Protein AF-A0A942H1Y1-F1 (afdb_monomer)

Nearest PDB structures (foldseek):
  8ebt-assembly1_E  TM=4.459E-01  e=3.646E-04  Homo sapiens
  8jtl-assembly1_B  TM=5.384E-01  e=5.751E-03  Arabidopsis thaliana
  8rev-assembly1_D  TM=4.878E-01  e=6.070E-03  Thermochaetoides thermophila
  6ro4-assembly1_D  TM=5.309E-01  e=9.877E-03  Homo sapiens
  3kl2-assembly1_C  TM=2.806E-01  e=1.216E+00  Streptomyces avermitilis

Secondary structure (DSSP, 8-state):
--TTPPEEEEEEE--SGGGTS--SSS-HHHHHHHHHHHHHHHHHHHHHHT-TTT---EEEEE-SS--HHHHHHHHHH-EEGGG--SHHHHHHHHHHHHHHHHHHHHHHHHHHHHHHTTS---B--HHHHHHTGGGG--TTSEEEEEEE--S---BGGGTT-EETTEES---HHHHGGG--SSHHHHHHHHHHTT-EE--TTTTSPP-TTEEEEEE----S-TTSTTHHHHHHHHHHHHHHHHT--GGGEEEE--SSHHHHHHHHHHHHHTT-

Foldseek 3Di:
DDFPFAAQEEEEEFLFCLQQDDLPLPGLLVLVLVLVLLLLVLNLVVCVVCPLLRHQHWYFYDFPPDDPQLVVLRVLLTDGSNVDNDSVVSVVSSVCNSVSSNVNSCSRSVVSNVDVVPDPRQTTQVLVCLQPCVVRDDPRHQAEYEYEDLLWNDGNVQPPVDDQQAGSGGALVVLVVLDDPDQVSSLVSCVVSVHAYDASNPPDDAPQSYAYAYPQRRHPCVVRVNSSVNSVVRVQVRNVVSHHDSVSYHYYNDSDSVVSSVVSCCNSPVSD

pLDDT: mean 88.79, std 9.8, range [47.34, 98.44]

Radius of gyration: 18.65 Å; Cα contacts (8 Å, |Δi|>4): 443; chains: 1; bounding box: 47×40×57 Å

Mean predicted aligned error: 5.12 Å

Solvent-accessible surface area (backbone atoms only — not comparable to full-atom values): 14790 Å² total; per-residue (Å²): 130,70,60,88,44,42,49,28,39,38,37,38,50,54,64,25,65,66,59,68,52,75,84,82,79,61,67,45,60,60,54,53,50,55,50,52,54,49,52,51,52,53,53,49,51,52,28,50,76,58,38,59,75,67,29,51,34,30,40,31,57,46,56,36,82,63,52,76,69,34,52,64,30,36,64,64,34,55,43,52,38,64,81,49,89,51,60,66,60,40,50,52,52,60,71,46,41,67,58,37,42,52,54,26,52,52,47,39,52,51,50,48,47,56,41,48,74,73,44,90,58,64,33,19,33,60,53,63,51,54,46,56,48,68,83,69,57,54,90,83,39,43,21,34,40,38,36,43,35,39,68,56,40,47,22,63,95,32,66,84,46,62,60,86,56,15,28,51,43,43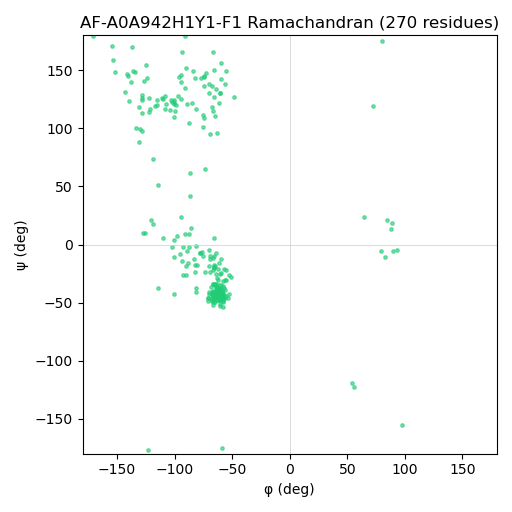,52,64,76,77,49,56,87,34,62,50,101,43,55,69,54,18,48,48,42,31,58,76,61,49,52,43,54,56,67,62,48,72,89,57,83,64,36,63,71,38,30,39,39,39,34,42,35,51,55,93,63,68,91,45,86,43,56,60,63,45,44,52,52,40,54,50,54,39,40,46,72,46,30,28,41,75,94,34,53,47,82,37,55,43,92,47,70,64,61,52,45,49,52,48,47,50,70,68,52,77,53,116

Sequence (272 aa):
MGKGKQLNITVFLDLSDRIIKDHGYGPQWQKDTALVMHLVELFKKDAESRGTFCAKGCMRLRVEPPNAVMNSCISKTETDFSKFSQPGDRRALWSHMSESWSQCLSSAYGSAIQQGSKTEWPGSDLYGFMKDVDRYITPGYRNILVILTDGELYAENRRGEKDGNRTANLTSVQLRPYVKGNEAASIQSMKNAGLGLIDPRGAKAKLSDLEVIVLGMQPTHPNNPYIYSMLEYLWTDWFNRMGVQTDHLTLEKSSNSMDAKNALDNAIEAVR

Structure (mmCIF, N/CA/C/O backbone):
data_AF-A0A942H1Y1-F1
#
_entry.id   AF-A0A942H1Y1-F1
#
loop_
_atom_site.group_PDB
_atom_site.id
_atom_site.type_symbol
_atom_site.label_atom_id
_atom_site.label_alt_id
_atom_site.label_comp_id
_atom_site.label_asym_id
_atom_site.label_entity_id
_atom_site.label_seq_id
_atom_site.pdbx_PDB_ins_code
_atom_site.Cartn_x
_atom_site.Cartn_y
_atom_site.Cartn_z
_atom_site.occupancy
_atom_site.B_iso_or_equiv
_atom_site.auth_seq_id
_atom_site.auth_comp_id
_atom_site.auth_asym_id
_atom_site.auth_atom_id
_atom_site.pdbx_PDB_model_num
ATOM 1 N N . MET A 1 1 ? -20.322 -5.336 -4.353 1.00 48.28 1 MET A N 1
ATOM 2 C CA . MET A 1 1 ? -19.364 -4.698 -3.421 1.00 48.28 1 MET A CA 1
ATOM 3 C C . MET A 1 1 ? -20.033 -4.462 -2.065 1.00 48.28 1 MET A C 1
ATOM 5 O O . MET A 1 1 ? -21.240 -4.249 -2.018 1.00 48.28 1 MET A O 1
ATOM 9 N N . GLY A 1 2 ? -19.297 -4.650 -0.965 1.00 50.53 2 GLY A N 1
ATOM 10 C CA . GLY A 1 2 ? -19.815 -5.001 0.369 1.00 50.53 2 GLY A CA 1
ATOM 11 C C . GLY A 1 2 ? -20.534 -3.913 1.176 1.00 50.53 2 GLY A C 1
ATOM 12 O O . GLY A 1 2 ? -20.077 -3.581 2.270 1.00 50.53 2 GLY A O 1
ATOM 13 N N . LYS A 1 3 ? -21.686 -3.426 0.695 1.00 53.62 3 LYS A N 1
ATOM 14 C CA . LYS A 1 3 ? -22.590 -2.559 1.471 1.00 53.62 3 LYS A CA 1
ATOM 15 C C . LYS A 1 3 ? -22.839 -3.144 2.867 1.00 53.62 3 LYS A C 1
ATOM 17 O O . LYS A 1 3 ? -23.178 -4.317 3.007 1.00 53.62 3 LYS A O 1
ATOM 22 N N . GLY A 1 4 ? -22.620 -2.335 3.902 1.00 73.62 4 GLY A N 1
ATOM 23 C CA . GLY A 1 4 ? -22.839 -2.714 5.301 1.00 73.62 4 GLY A CA 1
ATOM 24 C C . GLY A 1 4 ? -21.710 -3.501 5.984 1.00 73.62 4 GLY A C 1
ATOM 25 O O . GLY A 1 4 ? -21.726 -3.587 7.214 1.00 73.62 4 GLY A O 1
ATOM 26 N N . LYS A 1 5 ? -20.694 -4.005 5.265 1.00 89.69 5 LYS A N 1
ATOM 27 C CA . LYS A 1 5 ? -19.539 -4.677 5.896 1.00 89.69 5 LYS A CA 1
ATOM 28 C C . LYS A 1 5 ? -18.718 -3.699 6.744 1.00 89.69 5 LYS A C 1
ATOM 30 O O . LYS A 1 5 ? -18.665 -2.506 6.450 1.00 89.69 5 LYS A O 1
ATOM 35 N N . GLN A 1 6 ? -18.075 -4.211 7.792 1.00 93.12 6 GLN A N 1
ATOM 36 C CA . GLN A 1 6 ? -17.115 -3.457 8.606 1.00 93.12 6 GLN A CA 1
ATOM 37 C C . GLN A 1 6 ? -15.802 -3.298 7.832 1.00 93.12 6 GLN A C 1
ATOM 39 O O . GLN A 1 6 ? -15.398 -4.213 7.106 1.00 93.12 6 GLN A O 1
ATOM 44 N N . LEU A 1 7 ? -15.142 -2.150 7.981 1.00 94.88 7 LEU A N 1
ATOM 45 C CA . LEU A 1 7 ? -13.871 -1.881 7.309 1.00 94.88 7 LEU A CA 1
ATOM 46 C C . LEU A 1 7 ? -12.727 -2.652 7.971 1.00 94.88 7 LEU A C 1
ATOM 48 O O . LEU A 1 7 ? -12.628 -2.690 9.195 1.00 94.88 7 LEU A O 1
ATOM 52 N N . ASN A 1 8 ? -11.857 -3.251 7.165 1.00 97.25 8 ASN A N 1
ATOM 53 C CA . ASN A 1 8 ? -10.587 -3.821 7.595 1.00 97.25 8 ASN A CA 1
ATOM 54 C C . ASN A 1 8 ? -9.475 -3.253 6.706 1.00 97.25 8 ASN A C 1
ATOM 56 O O . ASN A 1 8 ? -9.274 -3.723 5.588 1.00 97.25 8 ASN A O 1
ATOM 60 N N . ILE A 1 9 ? -8.789 -2.222 7.193 1.00 97.75 9 ILE A N 1
ATOM 61 C CA . ILE A 1 9 ? -7.832 -1.431 6.420 1.00 97.75 9 ILE A CA 1
ATOM 62 C C . ILE A 1 9 ? -6.410 -1.736 6.883 1.00 97.75 9 ILE A C 1
ATOM 64 O O . ILE A 1 9 ? -6.078 -1.621 8.063 1.00 97.75 9 ILE A O 1
ATOM 68 N N . THR A 1 10 ? -5.543 -2.079 5.941 1.00 98.38 10 THR A N 1
ATOM 69 C CA . THR A 1 10 ? -4.100 -2.167 6.171 1.00 98.38 10 THR A CA 1
ATOM 70 C C . THR A 1 10 ? -3.412 -1.114 5.326 1.00 98.38 10 THR A C 1
ATOM 72 O O . THR A 1 10 ? -3.607 -1.076 4.117 1.00 98.38 10 THR A O 1
ATOM 75 N N . VAL A 1 11 ? -2.623 -0.255 5.962 1.00 98.25 11 VAL A N 1
ATOM 76 C CA . VAL A 1 11 ? -1.800 0.746 5.282 1.00 98.25 11 VAL A CA 1
ATOM 77 C C . VAL A 1 11 ? -0.375 0.219 5.222 1.00 98.25 11 VAL A C 1
ATOM 79 O O . VAL A 1 11 ? 0.215 -0.040 6.268 1.00 98.25 11 VAL A O 1
ATOM 82 N N . PHE A 1 12 ? 0.175 0.061 4.024 1.00 97.75 12 PHE A N 1
ATOM 83 C CA . PHE A 1 12 ? 1.582 -0.237 3.802 1.00 97.75 12 PHE A CA 1
ATOM 84 C C . PHE A 1 12 ? 2.317 1.044 3.401 1.00 97.75 12 PHE A C 1
ATOM 86 O O . PHE A 1 12 ? 1.946 1.683 2.413 1.00 97.75 12 PHE A O 1
ATOM 93 N N . LEU A 1 13 ? 3.353 1.416 4.158 1.00 95.31 13 LEU A N 1
ATOM 94 C CA . LEU A 1 13 ? 4.238 2.522 3.788 1.00 95.31 13 LEU A CA 1
ATOM 95 C C . LEU A 1 13 ? 5.504 1.998 3.138 1.00 95.31 13 LEU A C 1
ATOM 97 O O . LEU A 1 13 ? 6.297 1.292 3.766 1.00 95.31 13 LEU A O 1
ATOM 101 N N . ASP A 1 14 ? 5.714 2.431 1.905 1.00 92.38 14 ASP A N 1
ATOM 102 C CA . ASP A 1 14 ? 6.995 2.325 1.242 1.00 92.38 14 ASP A CA 1
ATOM 103 C C . ASP A 1 14 ? 7.948 3.382 1.808 1.00 92.38 14 ASP A C 1
ATOM 105 O O . ASP A 1 14 ? 7.866 4.574 1.495 1.00 92.38 14 ASP A O 1
ATOM 109 N N . LEU A 1 15 ? 8.832 2.921 2.691 1.00 91.12 15 LEU A N 1
ATOM 110 C CA . LEU A 1 15 ? 9.883 3.725 3.304 1.00 91.12 15 LEU A CA 1
ATOM 111 C C . LEU A 1 15 ? 11.211 3.615 2.546 1.00 91.12 15 LEU A C 1
ATOM 113 O O . LEU A 1 15 ? 12.256 3.816 3.152 1.00 91.12 15 LEU A O 1
ATOM 117 N N . SER A 1 16 ? 11.202 3.264 1.256 1.00 86.88 16 SER A N 1
ATOM 118 C CA . SER A 1 16 ? 12.395 3.270 0.399 1.00 86.88 16 SER A CA 1
ATOM 119 C C . SER A 1 16 ? 13.051 4.656 0.298 1.00 86.88 16 SER A C 1
ATOM 121 O O . SER A 1 16 ? 12.664 5.626 0.954 1.00 86.88 16 SER A O 1
ATOM 123 N N . ASP A 1 17 ? 14.076 4.780 -0.541 1.00 80.44 17 ASP A N 1
ATOM 124 C CA . ASP A 1 17 ? 14.808 6.029 -0.738 1.00 80.44 17 ASP A CA 1
ATOM 125 C C . ASP A 1 17 ? 13.938 7.201 -1.231 1.00 80.44 17 ASP A C 1
ATOM 127 O O . ASP A 1 17 ? 14.369 8.348 -1.084 1.00 80.44 17 ASP A O 1
ATOM 131 N N . ARG A 1 18 ? 12.694 6.957 -1.674 1.00 83.44 18 ARG A N 1
ATOM 132 C CA . ARG A 1 18 ? 11.673 7.984 -1.962 1.00 83.44 18 ARG A CA 1
ATOM 133 C C . ARG A 1 18 ? 11.412 8.967 -0.816 1.00 83.44 18 ARG A C 1
ATOM 135 O O . ARG A 1 18 ? 10.966 10.086 -1.053 1.00 83.44 18 ARG A O 1
ATOM 142 N N . ILE A 1 19 ? 11.661 8.567 0.436 1.00 83.56 19 ILE A N 1
ATOM 143 C CA . ILE A 1 19 ? 11.467 9.443 1.608 1.00 83.56 19 ILE A CA 1
ATOM 144 C C . ILE A 1 19 ? 12.709 10.286 1.927 1.00 83.56 19 ILE A C 1
ATOM 146 O O . ILE A 1 19 ? 12.618 11.238 2.703 1.00 83.56 19 ILE A O 1
ATOM 150 N N . ILE A 1 20 ? 13.864 9.911 1.369 1.00 76.25 20 ILE A N 1
ATOM 151 C CA . ILE A 1 20 ? 15.170 10.537 1.613 1.00 76.25 20 ILE A CA 1
ATOM 152 C C . ILE A 1 20 ? 15.522 11.480 0.462 1.00 76.25 20 ILE A C 1
ATOM 154 O O . ILE A 1 20 ? 16.030 12.578 0.689 1.00 76.25 20 ILE A O 1
ATOM 158 N N . LYS A 1 21 ? 15.269 11.054 -0.777 1.00 71.25 21 LYS A N 1
ATOM 159 C CA . LYS A 1 21 ? 15.556 11.831 -1.980 1.00 71.25 21 LYS A CA 1
ATOM 160 C C . LYS A 1 21 ? 14.431 12.838 -2.212 1.00 71.25 21 LYS A C 1
ATOM 162 O O . LYS A 1 21 ? 13.289 12.465 -2.457 1.00 71.25 21 LYS A O 1
ATOM 167 N N . ASP A 1 22 ? 14.756 14.128 -2.152 1.00 67.88 22 ASP A N 1
ATOM 168 C CA . ASP A 1 22 ? 13.831 15.165 -2.608 1.00 67.88 22 ASP A CA 1
ATOM 169 C C . ASP A 1 22 ? 13.824 15.186 -4.140 1.00 67.88 22 ASP A C 1
ATOM 171 O O . ASP A 1 22 ? 14.808 15.549 -4.786 1.00 67.88 22 ASP A O 1
ATOM 175 N N . HIS A 1 23 ? 12.700 14.781 -4.723 1.00 65.06 23 HIS A N 1
ATOM 176 C CA . HIS A 1 23 ? 12.482 14.800 -6.168 1.00 65.06 23 HIS A CA 1
ATOM 177 C C . HIS A 1 23 ? 11.957 16.156 -6.677 1.00 65.06 23 HIS A C 1
ATOM 179 O O . HIS A 1 23 ? 11.481 16.242 -7.807 1.00 65.06 23 HIS A O 1
ATOM 185 N N . GLY A 1 24 ? 12.030 17.216 -5.863 1.00 62.38 24 GLY A N 1
ATOM 186 C CA . GLY A 1 24 ? 11.636 18.580 -6.224 1.00 62.38 24 GLY A CA 1
ATOM 187 C C . GLY A 1 24 ? 10.159 18.895 -5.980 1.00 62.38 24 GLY A C 1
ATOM 188 O O . GLY A 1 24 ? 9.659 19.907 -6.465 1.00 62.38 24 GLY A O 1
ATOM 189 N N . TYR A 1 25 ? 9.451 18.045 -5.230 1.00 64.75 25 TYR A N 1
ATOM 190 C CA . TYR A 1 25 ? 8.021 18.201 -4.934 1.00 64.75 25 TYR A CA 1
ATOM 191 C C . TYR A 1 25 ? 7.734 18.349 -3.435 1.00 64.75 25 TYR A C 1
ATOM 193 O O . TYR A 1 25 ? 6.591 18.156 -3.009 1.00 64.75 25 TYR A O 1
ATOM 201 N N . GLY A 1 26 ? 8.761 18.680 -2.650 1.00 73.62 26 GLY A N 1
ATOM 202 C CA . GLY A 1 26 ? 8.703 18.761 -1.197 1.00 73.62 26 GLY A CA 1
ATOM 203 C C . GLY A 1 26 ? 8.814 17.390 -0.519 1.00 73.62 26 GLY A C 1
ATOM 204 O O . GLY A 1 26 ? 8.837 16.356 -1.190 1.00 73.62 26 GLY A O 1
ATOM 205 N N . PRO A 1 27 ? 8.870 17.358 0.822 1.00 85.19 27 PRO A N 1
ATOM 206 C CA . PRO A 1 27 ? 9.163 16.132 1.552 1.00 85.19 27 PRO A CA 1
ATOM 207 C C . PRO A 1 27 ? 8.042 15.091 1.414 1.00 85.19 27 PRO A C 1
ATOM 209 O O . PRO A 1 27 ? 6.915 15.315 1.864 1.00 85.19 27 PRO A O 1
ATOM 212 N N . GLN A 1 28 ? 8.351 13.923 0.840 1.00 87.12 28 GLN A N 1
ATOM 213 C CA . GLN A 1 28 ? 7.364 12.862 0.589 1.00 87.12 28 GLN A CA 1
ATOM 214 C C . GLN A 1 28 ? 6.647 12.409 1.869 1.00 87.12 28 GLN A C 1
ATOM 216 O O . GLN A 1 28 ? 5.432 12.211 1.866 1.00 87.12 28 GLN A O 1
ATOM 221 N N . TRP A 1 29 ? 7.370 12.344 2.990 1.00 89.75 29 TRP A N 1
ATOM 222 C CA . TRP A 1 29 ? 6.808 11.962 4.286 1.00 89.75 29 TRP A CA 1
ATOM 223 C C . TRP A 1 29 ? 5.651 12.867 4.739 1.00 89.75 29 TRP A C 1
ATOM 225 O O . TRP A 1 29 ? 4.727 12.390 5.396 1.00 89.75 29 TRP A O 1
ATOM 235 N N . GLN A 1 30 ? 5.652 14.156 4.373 1.00 90.19 30 GLN A N 1
ATOM 236 C CA . GLN A 1 30 ? 4.558 15.078 4.708 1.00 90.19 30 GLN A CA 1
ATOM 237 C C . GLN A 1 30 ? 3.295 14.751 3.914 1.00 90.19 30 GLN A C 1
ATOM 239 O O . GLN A 1 30 ? 2.193 14.779 4.463 1.00 90.19 30 GLN A O 1
ATOM 244 N N . LYS A 1 31 ? 3.457 14.420 2.629 1.00 89.81 31 LYS A N 1
ATOM 245 C CA . LYS A 1 31 ? 2.346 14.054 1.745 1.00 89.81 31 LYS A CA 1
ATOM 246 C C . LYS A 1 31 ? 1.715 12.747 2.187 1.00 89.81 31 LYS A C 1
ATOM 248 O O . LYS A 1 31 ? 0.505 12.700 2.387 1.00 89.81 31 LYS A O 1
ATOM 253 N N . ASP A 1 32 ? 2.541 11.729 2.408 1.00 92.56 32 ASP A N 1
ATOM 254 C CA . ASP A 1 32 ? 2.076 10.437 2.894 1.00 92.56 32 ASP A CA 1
ATOM 255 C C . ASP A 1 32 ? 1.389 10.591 4.260 1.00 92.56 32 ASP A C 1
ATOM 257 O O . ASP A 1 32 ? 0.285 10.090 4.446 1.00 92.56 32 ASP A O 1
ATOM 261 N N . THR A 1 33 ? 1.968 11.368 5.189 1.00 94.31 33 THR A N 1
ATOM 262 C CA . THR A 1 33 ? 1.338 11.653 6.492 1.00 94.31 33 THR A CA 1
ATOM 263 C C . THR A 1 33 ? -0.036 12.296 6.315 1.00 94.31 33 THR A C 1
ATOM 265 O O . THR A 1 33 ? -1.000 11.862 6.940 1.00 94.31 33 THR A O 1
ATOM 268 N N . ALA A 1 34 ? -0.168 13.294 5.438 1.00 93.81 34 ALA A N 1
ATOM 269 C CA . ALA A 1 34 ? -1.452 13.940 5.182 1.00 93.81 34 ALA A CA 1
ATOM 270 C C . ALA A 1 34 ? -2.498 12.974 4.593 1.00 93.81 34 ALA A C 1
ATOM 272 O O . ALA A 1 34 ? -3.676 13.075 4.939 1.00 93.81 34 ALA A O 1
ATOM 273 N N . LEU A 1 35 ? -2.084 12.041 3.729 1.00 94.12 35 LEU A N 1
ATOM 274 C CA . LEU A 1 35 ? -2.965 11.025 3.146 1.00 94.12 35 LEU A CA 1
ATOM 275 C C . LEU A 1 35 ? -3.395 9.979 4.174 1.00 94.12 35 LEU A C 1
ATOM 277 O O . LEU A 1 35 ? -4.584 9.684 4.286 1.00 94.12 35 LEU A O 1
ATOM 281 N N . VAL A 1 36 ? -2.459 9.462 4.972 1.00 96.12 36 VAL A N 1
ATOM 282 C CA . VAL A 1 36 ? -2.783 8.496 6.029 1.00 96.12 36 VAL A CA 1
ATOM 283 C C . VAL A 1 36 ? -3.691 9.128 7.077 1.00 96.12 36 VAL A C 1
ATOM 285 O O . VAL A 1 36 ? -4.672 8.511 7.479 1.00 96.12 36 VAL A O 1
ATOM 288 N N . MET A 1 37 ? -3.421 10.366 7.494 1.00 96.88 37 MET A N 1
ATOM 289 C CA . MET A 1 37 ? -4.277 11.057 8.460 1.00 96.88 37 MET A CA 1
ATOM 290 C C . MET A 1 37 ? -5.678 11.327 7.902 1.00 96.88 37 MET A C 1
ATOM 292 O O . MET A 1 37 ? -6.654 11.204 8.637 1.00 96.88 37 MET A O 1
ATOM 296 N N . HIS A 1 38 ? -5.807 11.616 6.603 1.00 95.94 38 HIS A N 1
ATOM 297 C CA . HIS A 1 38 ? -7.116 11.695 5.945 1.00 95.94 38 HIS A CA 1
ATOM 298 C C . HIS A 1 38 ? -7.860 10.353 6.000 1.00 95.94 38 HIS A C 1
ATOM 300 O O . HIS A 1 38 ? -9.022 10.308 6.398 1.00 95.94 38 HIS A O 1
ATOM 306 N N . LEU A 1 39 ? -7.173 9.247 5.700 1.00 95.88 39 LEU A N 1
ATOM 307 C CA . LEU A 1 39 ? -7.736 7.897 5.791 1.00 95.88 39 LEU A CA 1
ATOM 308 C C . LEU A 1 39 ? -8.161 7.523 7.221 1.00 95.88 39 LEU A C 1
ATOM 310 O O . LEU A 1 39 ? -9.207 6.899 7.404 1.00 95.88 39 LEU A O 1
ATOM 314 N N . VAL A 1 40 ? -7.391 7.930 8.236 1.00 96.31 40 VAL A N 1
ATOM 315 C CA . VAL A 1 40 ? -7.757 7.758 9.654 1.00 96.31 40 VAL A CA 1
ATOM 316 C C . VAL A 1 40 ? -9.070 8.478 9.961 1.00 96.31 40 VAL A C 1
ATOM 318 O O . VAL A 1 40 ? -9.949 7.895 10.597 1.00 96.31 40 VAL A O 1
ATOM 321 N N . GLU A 1 41 ? -9.256 9.708 9.478 1.00 95.19 41 GLU A N 1
ATOM 322 C CA . GLU A 1 41 ? -10.516 10.431 9.678 1.00 95.19 41 GLU A CA 1
ATOM 323 C C . GLU A 1 41 ? -11.687 9.799 8.908 1.00 95.19 41 GLU A C 1
ATOM 325 O O . GLU A 1 41 ? -12.790 9.715 9.450 1.00 95.19 41 GLU A O 1
ATOM 330 N N . LEU A 1 42 ? -11.473 9.275 7.695 1.00 94.25 42 LEU A N 1
ATOM 331 C CA . LEU A 1 42 ? -12.501 8.510 6.973 1.00 94.25 42 LEU A CA 1
ATOM 332 C C . LEU A 1 42 ? -12.933 7.257 7.744 1.00 94.25 42 LEU A C 1
ATOM 334 O O . LEU A 1 42 ? -14.130 6.986 7.879 1.00 94.25 42 LEU A O 1
ATOM 338 N N . PHE A 1 43 ? -11.972 6.514 8.294 1.00 93.88 43 PHE A N 1
ATOM 339 C CA . PHE A 1 43 ? -12.242 5.332 9.109 1.00 93.88 43 PHE A CA 1
ATOM 340 C C . PHE A 1 43 ? -12.985 5.686 10.405 1.00 93.88 43 PHE A C 1
ATOM 342 O O . PHE A 1 43 ? -13.956 5.018 10.767 1.00 93.88 43 PHE A O 1
ATOM 349 N N . LYS A 1 44 ? -12.593 6.774 11.081 1.00 92.62 44 LYS A N 1
ATOM 350 C CA . LYS A 1 44 ? -13.299 7.282 12.266 1.00 92.62 44 LYS A CA 1
ATOM 351 C C . LYS A 1 44 ? -14.740 7.671 11.945 1.00 92.62 44 LYS A C 1
ATOM 353 O O . LYS A 1 44 ? -15.630 7.267 12.691 1.00 92.62 44 LYS A O 1
ATOM 358 N N . LYS A 1 45 ? -14.981 8.370 10.831 1.00 91.38 45 LYS A N 1
ATOM 359 C CA . LYS A 1 45 ? -16.334 8.712 10.360 1.00 91.38 45 LYS A CA 1
ATOM 360 C C . LYS A 1 45 ? -17.170 7.468 10.051 1.00 91.38 45 LYS A C 1
ATOM 362 O O . LYS A 1 45 ? -18.357 7.441 10.362 1.00 91.38 45 LYS A O 1
ATOM 367 N N . ASP A 1 46 ? -16.576 6.420 9.469 1.00 90.00 46 ASP A N 1
ATOM 368 C CA . ASP A 1 46 ? -17.281 5.144 9.262 1.00 90.00 46 ASP A CA 1
ATOM 369 C C . ASP A 1 46 ? -17.701 4.524 10.598 1.00 90.00 46 ASP A C 1
ATOM 371 O O . ASP A 1 46 ? -18.872 4.176 10.772 1.00 90.00 46 ASP A O 1
ATOM 375 N N . ALA A 1 47 ? -16.790 4.474 11.572 1.00 88.44 47 ALA A N 1
ATOM 376 C CA . ALA A 1 47 ? -17.091 3.974 12.909 1.00 88.44 47 ALA A CA 1
ATOM 377 C C . ALA A 1 47 ? -18.195 4.790 13.612 1.00 88.44 47 ALA A C 1
ATOM 379 O O . ALA A 1 47 ? -19.089 4.206 14.226 1.00 88.44 47 ALA A O 1
ATOM 380 N N . GLU A 1 48 ? -18.171 6.121 13.499 1.00 87.50 48 GLU A N 1
ATOM 381 C CA . GLU A 1 48 ? -19.211 7.009 14.037 1.00 87.50 48 GLU A CA 1
ATOM 382 C C . GLU A 1 48 ? -20.571 6.787 13.373 1.00 87.50 48 GLU A C 1
ATOM 384 O O . GLU A 1 48 ? -21.574 6.652 14.073 1.00 87.50 48 GLU A O 1
ATOM 389 N N . SER A 1 49 ? -20.611 6.689 12.040 1.00 87.56 49 SER A N 1
ATOM 390 C CA . SER A 1 49 ? -21.855 6.515 11.272 1.00 87.56 49 SER A CA 1
ATOM 391 C C . SER A 1 49 ? -22.611 5.230 11.625 1.00 87.56 49 SER A C 1
ATOM 393 O O . SER A 1 49 ? -23.832 5.158 11.503 1.00 87.56 49 SER A O 1
ATOM 395 N N . ARG A 1 50 ? -21.892 4.218 12.120 1.00 84.00 50 ARG A N 1
ATOM 396 C CA . ARG A 1 50 ? -22.446 2.935 12.578 1.00 84.00 50 ARG A CA 1
ATOM 397 C C . ARG A 1 50 ? -22.873 2.966 14.045 1.00 84.00 50 ARG A C 1
ATOM 399 O O . ARG A 1 50 ? -23.365 1.963 14.553 1.00 84.00 50 ARG A O 1
ATOM 406 N N . GLY A 1 51 ? -22.655 4.089 14.726 1.00 77.12 51 GLY A N 1
ATOM 407 C CA . GLY A 1 51 ? -22.581 4.178 16.173 1.00 77.12 51 GLY A CA 1
ATOM 408 C C . GLY A 1 51 ? -21.275 3.551 16.656 1.00 77.12 51 GLY A C 1
ATOM 409 O O . GLY A 1 51 ? -21.060 2.352 16.487 1.00 77.12 51 GLY A O 1
ATOM 410 N N . THR A 1 52 ? -20.415 4.330 17.317 1.00 68.75 52 THR A N 1
ATOM 411 C CA . THR A 1 52 ? -19.092 3.879 17.803 1.00 68.75 52 THR A CA 1
ATOM 412 C C . THR A 1 52 ? -19.169 2.580 18.626 1.00 68.75 52 THR A C 1
ATOM 414 O O . THR A 1 52 ? -18.239 1.777 18.629 1.00 68.75 52 THR A O 1
ATOM 417 N N . PHE A 1 53 ? -20.306 2.323 19.285 1.00 69.62 53 PHE A N 1
ATOM 418 C CA . PHE A 1 53 ? -20.575 1.088 20.028 1.00 69.62 53 PHE A CA 1
ATOM 419 C C . PHE A 1 53 ? -20.854 -0.151 19.156 1.00 69.62 53 PHE A C 1
ATOM 421 O O . PHE A 1 53 ? -20.645 -1.274 19.605 1.00 69.62 53 PHE A O 1
ATOM 428 N N . CYS A 1 54 ? -21.306 0.004 17.917 1.00 79.94 54 CYS A N 1
ATOM 429 C CA . CYS A 1 54 ? -21.548 -1.100 16.984 1.00 79.94 54 CYS A CA 1
ATOM 430 C C . CYS A 1 54 ? -20.411 -1.260 15.964 1.00 79.94 54 CYS A C 1
ATOM 432 O O . CYS A 1 54 ? -20.353 -2.271 15.260 1.00 79.94 54 CYS A O 1
ATOM 434 N N . ALA A 1 55 ? -19.496 -0.289 15.891 1.00 86.88 55 ALA A N 1
ATOM 435 C CA . ALA A 1 55 ? -18.296 -0.375 15.074 1.00 86.88 55 ALA A CA 1
ATOM 436 C C . ALA A 1 55 ? -17.427 -1.560 15.518 1.00 86.88 55 ALA A C 1
ATOM 438 O O . ALA A 1 55 ? -17.147 -1.742 16.703 1.00 86.88 55 ALA A O 1
ATOM 439 N N . LYS A 1 56 ? -17.014 -2.367 14.544 1.00 92.19 56 LYS A N 1
ATOM 440 C CA . LYS A 1 56 ? -16.096 -3.503 14.695 1.00 92.19 56 LYS A CA 1
ATOM 441 C C . LYS A 1 56 ? -14.936 -3.420 13.704 1.00 92.19 56 LYS A C 1
ATOM 443 O O . LYS A 1 56 ? -14.231 -4.409 13.530 1.00 92.19 56 LYS A O 1
ATOM 448 N N . GLY A 1 57 ? -14.796 -2.286 13.016 1.00 93.88 57 GLY A N 1
ATOM 449 C CA . GLY A 1 57 ? -13.766 -2.073 12.013 1.00 93.88 57 GLY A CA 1
ATOM 450 C C . GLY A 1 57 ? -12.361 -2.212 12.591 1.00 93.88 57 GLY A C 1
ATOM 451 O O . GLY A 1 57 ? -12.142 -2.015 13.790 1.00 93.88 57 GLY A O 1
ATOM 452 N N . CYS A 1 58 ? -11.416 -2.528 11.713 1.00 95.38 58 CYS A N 1
ATOM 453 C CA . CYS A 1 58 ? -10.007 -2.601 12.038 1.00 95.38 58 CYS A CA 1
ATOM 454 C C . CYS A 1 58 ? -9.174 -1.741 11.082 1.00 95.38 58 CYS A C 1
ATOM 456 O O . CYS A 1 58 ? -9.441 -1.709 9.882 1.00 95.38 58 CYS A O 1
ATOM 458 N N . MET A 1 59 ? -8.161 -1.060 11.611 1.00 96.88 59 MET A N 1
ATOM 459 C CA . MET A 1 59 ? -7.176 -0.308 10.839 1.00 96.88 59 MET A CA 1
ATOM 460 C C . MET A 1 59 ? -5.783 -0.539 11.426 1.00 96.88 59 MET A C 1
ATOM 462 O O . MET A 1 59 ? -5.630 -0.596 12.647 1.00 96.88 59 MET A O 1
ATOM 466 N N . ARG A 1 60 ? -4.765 -0.696 10.576 1.00 96.88 60 ARG A N 1
ATOM 467 C CA . ARG A 1 60 ? -3.384 -0.957 11.016 1.00 96.88 60 ARG A CA 1
ATOM 468 C C . ARG A 1 60 ? -2.342 -0.438 10.030 1.00 96.88 60 ARG A C 1
ATOM 470 O O . ARG A 1 60 ? -2.571 -0.464 8.821 1.00 96.88 60 ARG A O 1
ATOM 477 N N . LEU A 1 61 ? -1.189 -0.029 10.552 1.00 97.56 61 LEU A N 1
ATOM 478 C CA . LEU A 1 61 ? -0.013 0.354 9.772 1.00 97.56 61 LEU A CA 1
ATOM 479 C C . LEU A 1 61 ? 0.943 -0.833 9.605 1.00 97.56 61 LEU A C 1
ATOM 481 O O . LEU A 1 61 ? 1.093 -1.648 10.516 1.00 97.56 61 LEU A O 1
ATOM 485 N N . ARG A 1 62 ? 1.618 -0.928 8.460 1.00 96.62 62 ARG A N 1
ATOM 486 C CA . ARG A 1 62 ? 2.682 -1.896 8.182 1.00 96.62 62 ARG A CA 1
ATOM 487 C C . ARG A 1 62 ? 3.806 -1.234 7.392 1.00 96.62 62 ARG A C 1
ATOM 489 O O . ARG A 1 62 ? 3.567 -0.369 6.553 1.00 96.62 62 ARG A O 1
ATOM 496 N N . VAL A 1 63 ? 5.025 -1.668 7.685 1.00 94.44 63 VAL A N 1
ATOM 497 C CA . VAL A 1 63 ? 6.260 -1.336 6.969 1.00 94.44 63 VAL A CA 1
ATOM 498 C C . VAL A 1 63 ? 7.098 -2.609 6.940 1.00 94.44 63 VAL A C 1
ATOM 500 O O . VAL A 1 63 ? 7.033 -3.388 7.893 1.00 94.44 63 VAL A O 1
ATOM 503 N N . GLU A 1 64 ? 7.868 -2.827 5.881 1.00 93.44 64 GLU A N 1
ATOM 504 C CA . GLU A 1 64 ? 8.714 -4.016 5.754 1.00 93.44 64 GLU A CA 1
ATOM 505 C C . GLU A 1 64 ? 10.081 -3.637 5.154 1.00 93.44 64 GLU A C 1
ATOM 507 O O . GLU A 1 64 ? 10.097 -3.079 4.055 1.00 93.44 64 GLU A O 1
ATOM 512 N N . PRO A 1 65 ? 11.215 -3.934 5.823 1.00 90.88 65 PRO A N 1
ATOM 513 C CA . PRO A 1 65 ? 11.322 -4.434 7.197 1.00 90.88 65 PRO A CA 1
ATOM 514 C C . PRO A 1 65 ? 11.119 -3.320 8.246 1.00 90.88 65 PRO A C 1
ATOM 516 O O . PRO A 1 65 ? 11.603 -2.200 8.062 1.00 90.88 65 PRO A O 1
ATOM 519 N N . PRO A 1 66 ? 10.463 -3.597 9.388 1.00 91.75 66 PRO A N 1
ATOM 520 C CA . PRO A 1 66 ? 10.410 -2.654 10.499 1.00 91.75 66 PRO A CA 1
ATOM 521 C C . PRO A 1 66 ? 11.674 -2.730 11.365 1.00 91.75 66 PRO A C 1
ATOM 523 O O . PRO A 1 66 ? 12.187 -3.809 11.664 1.00 91.75 66 PRO A O 1
ATOM 526 N N . ASN A 1 67 ? 12.137 -1.584 11.867 1.00 90.94 67 ASN A N 1
ATOM 527 C CA . ASN A 1 67 ? 13.130 -1.541 12.944 1.00 90.94 67 ASN A CA 1
ATOM 528 C C . ASN A 1 67 ? 12.463 -1.489 14.337 1.00 90.94 67 ASN A C 1
ATOM 530 O O . ASN A 1 67 ? 11.237 -1.471 14.464 1.00 90.94 67 ASN A O 1
ATOM 534 N N . ALA A 1 68 ? 13.260 -1.466 15.411 1.00 91.94 68 ALA A N 1
ATOM 535 C CA . ALA A 1 68 ? 12.741 -1.486 16.784 1.00 91.94 68 ALA A CA 1
ATOM 536 C C . ALA A 1 68 ? 11.821 -0.291 17.117 1.00 91.94 68 ALA A C 1
ATOM 538 O O . ALA A 1 68 ? 10.808 -0.467 17.798 1.00 91.94 68 ALA A O 1
ATOM 539 N N . VAL A 1 69 ? 12.139 0.907 16.610 1.00 92.31 69 VAL A N 1
ATOM 540 C CA . VAL A 1 69 ? 11.322 2.119 16.807 1.00 92.31 69 VAL A CA 1
ATOM 541 C C . VAL A 1 69 ? 9.977 1.966 16.098 1.00 92.31 69 VAL A C 1
ATOM 543 O O . VAL A 1 69 ? 8.928 2.200 16.700 1.00 92.31 69 VAL A O 1
ATOM 546 N N . MET A 1 70 ? 10.004 1.501 14.847 1.00 93.94 70 MET A N 1
ATOM 547 C CA . MET A 1 70 ? 8.805 1.253 14.046 1.00 93.94 70 MET A CA 1
ATOM 548 C C . MET A 1 70 ? 7.917 0.183 14.680 1.00 93.94 70 MET A C 1
ATOM 550 O O . MET A 1 70 ? 6.727 0.415 14.850 1.00 93.94 70 MET A O 1
ATOM 554 N N . ASN A 1 71 ? 8.479 -0.952 15.104 1.00 93.56 71 ASN A N 1
ATOM 555 C CA . ASN A 1 71 ? 7.720 -2.026 15.756 1.00 93.56 71 ASN A CA 1
ATOM 556 C C . ASN A 1 71 ? 6.978 -1.535 17.006 1.00 93.56 71 ASN A C 1
ATOM 558 O O . ASN A 1 71 ? 5.799 -1.849 17.199 1.00 93.56 71 ASN A O 1
ATOM 562 N N . SER A 1 72 ? 7.649 -0.722 17.828 1.00 92.81 72 SER A N 1
ATOM 563 C CA . SER A 1 72 ? 7.057 -0.144 19.036 1.00 92.81 72 SER A CA 1
ATOM 564 C C . SER A 1 72 ? 5.844 0.731 18.714 1.00 92.81 72 SER A C 1
ATOM 566 O O . SER A 1 72 ? 4.807 0.603 19.366 1.00 92.81 72 SER A O 1
ATOM 568 N N . CYS A 1 73 ? 5.921 1.581 17.685 1.00 93.25 73 CYS A N 1
ATOM 569 C CA . CYS A 1 73 ? 4.804 2.461 17.345 1.00 93.25 73 CYS A CA 1
ATOM 570 C C . CYS A 1 73 ? 3.709 1.768 16.519 1.00 93.25 73 CYS A C 1
ATOM 572 O O . CYS A 1 73 ? 2.532 2.013 16.767 1.00 93.25 73 CYS A O 1
ATOM 574 N N . ILE A 1 74 ? 4.062 0.873 15.587 1.00 93.88 74 ILE A N 1
ATOM 575 C CA . ILE A 1 74 ? 3.110 0.181 14.702 1.00 93.88 74 ILE A CA 1
ATOM 576 C C . ILE A 1 74 ? 2.086 -0.602 15.519 1.00 93.88 74 ILE A C 1
ATOM 578 O O . ILE A 1 74 ? 0.895 -0.546 15.216 1.00 93.88 74 ILE A O 1
ATOM 582 N N . SER A 1 75 ? 2.519 -1.252 16.602 1.00 89.69 75 SER A N 1
ATOM 583 C CA . SER A 1 75 ? 1.614 -1.954 17.519 1.00 89.69 75 SER A CA 1
ATOM 584 C C . SER A 1 75 ? 0.510 -1.054 18.097 1.00 89.69 75 SER A C 1
ATOM 586 O O . SER A 1 75 ? -0.605 -1.517 18.310 1.00 89.69 75 SER A O 1
ATOM 588 N N . LYS A 1 76 ? 0.784 0.246 18.274 1.00 89.56 76 LYS A N 1
ATOM 589 C CA . LYS A 1 76 ? -0.168 1.245 18.790 1.00 89.56 76 LYS A CA 1
ATOM 590 C C . LYS A 1 76 ? -1.143 1.752 17.726 1.00 89.56 76 LYS A C 1
ATOM 592 O O . LYS A 1 76 ? -2.169 2.326 18.068 1.00 89.56 76 LYS A O 1
ATOM 597 N N . THR A 1 77 ? -0.830 1.559 16.444 1.00 90.19 77 THR A N 1
ATOM 598 C CA . THR A 1 77 ? -1.738 1.907 15.337 1.00 90.19 77 THR A CA 1
ATOM 599 C C . THR A 1 77 ? -2.783 0.827 15.077 1.00 90.19 77 THR A C 1
ATOM 601 O O . THR A 1 77 ? -3.789 1.112 14.429 1.00 90.19 77 THR A O 1
ATOM 604 N N . GLU A 1 78 ? -2.567 -0.397 15.579 1.00 89.31 78 GLU A N 1
ATOM 605 C CA . GLU A 1 78 ? -3.495 -1.513 15.408 1.00 89.31 78 GLU A CA 1
ATOM 606 C C . GLU A 1 78 ? -4.773 -1.263 16.215 1.00 89.31 78 GLU A C 1
ATOM 608 O O . GLU A 1 78 ? -4.876 -1.538 17.408 1.00 89.31 78 GLU A O 1
ATOM 613 N N . THR A 1 79 ? -5.763 -0.714 15.525 1.00 88.94 79 THR A N 1
ATOM 614 C CA . THR A 1 79 ? -7.084 -0.409 16.058 1.00 88.94 79 THR A CA 1
ATOM 615 C C . THR A 1 79 ? -8.012 -1.520 15.617 1.00 88.94 79 THR A C 1
ATOM 617 O O . THR A 1 79 ? -8.246 -1.661 14.424 1.00 88.94 79 THR A O 1
ATOM 620 N N . ASP A 1 80 ? -8.544 -2.312 16.541 1.00 91.31 80 ASP A N 1
ATOM 621 C CA . ASP A 1 80 ? -9.557 -3.330 16.251 1.00 91.31 80 ASP A CA 1
ATOM 622 C C . ASP A 1 80 ? -10.719 -3.179 17.229 1.00 91.31 80 ASP A C 1
ATOM 624 O O . ASP A 1 80 ? -10.659 -3.642 18.370 1.00 91.31 80 ASP A O 1
ATOM 628 N N . PHE A 1 81 ? -11.792 -2.524 16.780 1.00 89.44 81 PHE A N 1
ATOM 629 C CA . PHE A 1 81 ? -12.953 -2.278 17.632 1.00 89.44 81 PHE A CA 1
ATOM 630 C C . PHE A 1 81 ? -13.685 -3.567 18.028 1.00 89.44 81 PHE A C 1
ATOM 632 O O . PHE A 1 81 ? -14.419 -3.568 19.017 1.00 89.44 81 PHE A O 1
ATOM 639 N N . SER A 1 82 ? -13.485 -4.675 17.304 1.00 89.19 82 SER A N 1
ATOM 640 C CA . SER A 1 82 ? -14.128 -5.953 17.624 1.00 89.19 82 SER A CA 1
ATOM 641 C C . SER A 1 82 ? -13.596 -6.588 18.914 1.00 89.19 82 SER A C 1
ATOM 643 O O . SER A 1 82 ? -14.330 -7.331 19.566 1.00 89.19 82 SER A O 1
ATOM 645 N N . LYS A 1 83 ? -12.365 -6.244 19.324 1.00 88.44 83 LYS A N 1
ATOM 646 C CA . LYS A 1 83 ? -11.711 -6.768 20.536 1.00 88.44 83 LYS A CA 1
ATOM 647 C C . LYS A 1 83 ? -12.251 -6.170 21.841 1.00 88.44 83 LYS A C 1
ATOM 649 O O . LYS A 1 83 ? -11.933 -6.674 22.913 1.00 88.44 83 LYS A O 1
ATOM 654 N N . PHE A 1 84 ? -13.074 -5.124 21.773 1.00 84.06 84 PHE A N 1
ATOM 655 C CA . PHE A 1 84 ? -13.571 -4.411 22.950 1.00 84.06 84 PHE A CA 1
ATOM 656 C C . PHE A 1 84 ? -15.061 -4.665 23.145 1.00 84.06 84 PHE A C 1
ATOM 658 O O . PHE A 1 84 ? -15.863 -4.403 22.251 1.00 84.06 84 PHE A O 1
ATOM 665 N N . SER A 1 85 ? -15.466 -5.138 24.320 1.00 77.56 85 SER A N 1
ATOM 666 C CA . SER A 1 85 ? -16.880 -5.350 24.658 1.00 77.56 85 SER A CA 1
ATOM 667 C C . SER A 1 85 ? -17.530 -4.121 25.301 1.00 77.56 85 SER A C 1
ATOM 669 O O . SER A 1 85 ? -18.735 -3.928 25.153 1.00 77.56 85 SER A O 1
ATOM 671 N N . GLN A 1 86 ? -16.743 -3.266 25.964 1.00 81.75 86 GLN A N 1
ATOM 672 C CA . GLN A 1 86 ? -17.246 -2.103 26.691 1.00 81.75 86 GLN A CA 1
ATOM 673 C C . GLN A 1 86 ? -17.291 -0.840 25.808 1.00 81.75 86 GLN A C 1
ATOM 675 O O . GLN A 1 86 ? -16.309 -0.528 25.126 1.00 81.75 86 GLN A O 1
ATOM 680 N N . PRO A 1 87 ? -18.393 -0.059 25.836 1.00 77.56 87 PRO A N 1
ATOM 681 C CA . PRO A 1 87 ? -18.501 1.184 25.068 1.00 77.56 87 PRO A CA 1
ATOM 682 C C . PRO A 1 87 ? -17.411 2.216 25.396 1.00 77.56 87 PRO A C 1
ATOM 684 O O . PRO A 1 87 ? -16.957 2.933 24.502 1.00 77.56 87 PRO A O 1
ATOM 687 N N . GLY A 1 88 ? -17.001 2.299 26.668 1.00 82.25 88 GLY A N 1
ATOM 688 C CA . GLY A 1 88 ? -15.980 3.240 27.137 1.00 82.25 88 GLY A CA 1
ATOM 689 C C . GLY A 1 88 ? -14.623 3.006 26.477 1.00 82.25 88 GLY A C 1
ATOM 690 O O . GLY A 1 88 ? -14.020 3.953 25.977 1.00 82.25 88 GLY A O 1
ATOM 691 N N . ASP A 1 89 ? -14.204 1.745 26.374 1.00 84.44 89 ASP A N 1
ATOM 692 C CA . ASP A 1 89 ? -12.912 1.373 25.789 1.00 84.44 89 ASP A CA 1
ATOM 693 C C . ASP A 1 89 ? -12.865 1.679 24.289 1.00 84.44 89 ASP A C 1
ATOM 695 O O . ASP A 1 89 ? -11.877 2.218 23.791 1.00 84.44 89 ASP A O 1
ATOM 699 N N . ARG A 1 90 ? -13.966 1.423 23.562 1.00 83.50 90 ARG A N 1
ATOM 700 C CA . ARG A 1 90 ? -14.064 1.789 22.137 1.00 83.50 90 ARG A CA 1
ATOM 701 C C . ARG A 1 90 ? -13.994 3.295 21.934 1.00 83.50 90 ARG A C 1
ATOM 703 O O . ARG A 1 90 ? -13.335 3.748 21.003 1.00 83.50 90 ARG A O 1
ATOM 710 N N . ARG A 1 91 ? -14.656 4.071 22.799 1.00 82.81 91 ARG A N 1
ATOM 711 C CA . ARG A 1 91 ? -14.603 5.537 22.745 1.00 82.81 91 ARG A CA 1
ATOM 712 C C . ARG A 1 91 ? -13.196 6.052 23.037 1.00 82.81 91 ARG A C 1
ATOM 714 O O . ARG A 1 91 ? -12.737 6.931 22.321 1.00 82.81 91 ARG A O 1
ATOM 721 N N . ALA A 1 92 ? -12.511 5.500 24.036 1.00 85.69 92 ALA A N 1
ATOM 722 C CA . ALA A 1 92 ? -11.132 5.868 24.344 1.00 85.69 92 ALA A CA 1
ATOM 723 C C . ALA A 1 92 ? -10.196 5.573 23.160 1.00 85.69 92 ALA A C 1
ATOM 725 O O . ALA A 1 92 ? -9.462 6.458 22.722 1.00 85.69 92 ALA A O 1
ATOM 726 N N . LEU A 1 93 ? -10.287 4.370 22.582 1.00 85.94 93 LEU A N 1
ATOM 727 C CA . LEU A 1 93 ? -9.513 3.993 21.399 1.00 85.94 93 LEU A CA 1
ATOM 728 C C . LEU A 1 93 ? -9.783 4.933 20.216 1.00 85.94 93 LEU A C 1
ATOM 730 O O . LEU A 1 93 ? -8.847 5.418 19.587 1.00 85.94 93 LEU A O 1
ATOM 734 N N . TRP A 1 94 ? -11.057 5.232 19.948 1.00 88.31 94 TRP A N 1
ATOM 735 C CA . TRP A 1 94 ? -11.466 6.161 18.895 1.00 88.31 94 TRP A CA 1
ATOM 736 C C . TRP A 1 94 ? -10.893 7.575 19.111 1.00 88.31 94 TRP A C 1
ATOM 738 O O . TRP A 1 94 ? -10.352 8.162 18.173 1.00 88.31 94 TRP A O 1
ATOM 748 N N . SER A 1 95 ? -10.944 8.100 20.342 1.00 87.00 95 SER A N 1
ATOM 749 C CA . SER A 1 95 ? -10.463 9.451 20.674 1.00 87.00 95 SER A CA 1
ATOM 750 C C . SER A 1 95 ? -8.945 9.603 20.542 1.00 87.00 95 SER A C 1
ATOM 752 O O . SER A 1 95 ? -8.475 10.668 20.148 1.00 87.00 95 SER A O 1
ATOM 754 N N . HIS A 1 96 ? -8.172 8.554 20.841 1.00 90.56 96 HIS A N 1
ATOM 755 C CA . HIS A 1 96 ? -6.703 8.583 20.776 1.00 90.56 96 HIS A CA 1
ATOM 756 C C . HIS A 1 96 ? -6.128 8.110 1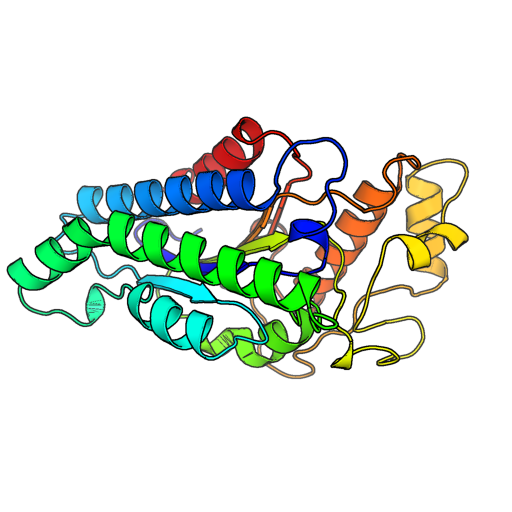9.435 1.00 90.56 96 HIS A C 1
ATOM 758 O O . HIS A 1 96 ? -4.909 8.137 19.240 1.00 90.56 96 HIS A O 1
ATOM 764 N N . MET A 1 97 ? -6.979 7.679 18.499 1.00 92.06 97 MET A N 1
ATOM 765 C CA . MET A 1 97 ? -6.537 7.099 17.233 1.00 92.06 97 MET A CA 1
ATOM 766 C C . MET A 1 97 ? -5.701 8.091 16.412 1.00 92.06 97 MET A C 1
ATOM 768 O O . MET A 1 97 ? -4.577 7.768 16.035 1.00 92.06 97 MET A O 1
ATOM 772 N N . SER A 1 98 ? -6.193 9.315 16.188 1.00 95.00 98 SER A N 1
ATOM 773 C CA . SER A 1 98 ? -5.481 10.317 15.378 1.00 95.00 98 SER A CA 1
ATOM 774 C C . SER A 1 98 ? -4.110 10.674 15.976 1.00 95.00 98 SER A C 1
ATOM 776 O O . SER A 1 98 ? -3.128 10.806 15.247 1.00 95.00 98 SER A O 1
ATOM 778 N N . GLU A 1 99 ? -4.015 10.769 17.305 1.00 95.25 99 GLU A N 1
ATOM 779 C CA . GLU A 1 99 ? -2.752 11.021 18.006 1.00 95.25 99 GLU A CA 1
ATOM 780 C C . GLU A 1 99 ? -1.776 9.844 17.860 1.00 95.25 99 GLU A C 1
ATOM 782 O O . GLU A 1 99 ? -0.622 10.044 17.481 1.00 95.25 99 GLU A O 1
ATOM 787 N N . SER A 1 100 ? -2.249 8.614 18.089 1.00 94.75 100 SER A N 1
ATOM 788 C CA . SER A 1 100 ? -1.432 7.394 18.001 1.00 94.75 100 SER A CA 1
ATOM 789 C C . SER A 1 100 ? -0.852 7.197 16.599 1.00 94.75 100 SER A C 1
ATOM 791 O O . SER A 1 100 ? 0.323 6.854 16.442 1.00 94.75 100 SER A O 1
ATOM 793 N N . TRP A 1 101 ? -1.660 7.462 15.570 1.00 97.25 101 TRP A N 1
ATOM 794 C CA . TRP A 1 101 ? -1.232 7.409 14.174 1.00 97.25 101 TRP A CA 1
ATOM 795 C C . TRP A 1 101 ? -0.229 8.514 13.843 1.00 97.25 101 TRP A C 1
ATOM 797 O O . TRP A 1 101 ? 0.841 8.210 13.322 1.00 97.25 101 TRP A O 1
ATOM 807 N N . SER A 1 102 ? -0.509 9.766 14.212 1.00 96.75 102 SER A N 1
ATOM 808 C CA . SER A 1 102 ? 0.407 10.894 13.986 1.00 96.75 102 SER A CA 1
ATOM 809 C C . SER A 1 102 ? 1.781 10.667 14.637 1.00 96.75 102 SER A C 1
ATOM 811 O O . SER A 1 102 ? 2.821 10.803 13.985 1.00 96.75 102 SER A O 1
ATOM 813 N N . GLN A 1 103 ? 1.802 10.225 15.899 1.00 96.19 103 GLN A N 1
ATOM 814 C CA . GLN A 1 103 ? 3.038 9.911 16.620 1.00 96.19 103 GLN A CA 1
ATOM 815 C C . GLN A 1 103 ? 3.807 8.751 15.975 1.00 96.19 103 GLN A C 1
ATOM 817 O O . GLN A 1 103 ? 5.038 8.810 15.876 1.00 96.19 103 GLN A O 1
ATOM 822 N N . CYS A 1 104 ? 3.110 7.702 15.520 1.00 96.69 104 CYS A N 1
ATOM 823 C CA . CYS A 1 104 ? 3.773 6.577 14.871 1.00 96.69 104 CYS A CA 1
ATOM 824 C C . CYS A 1 104 ? 4.324 6.938 13.492 1.00 96.69 104 CYS A C 1
ATOM 826 O O . CYS A 1 104 ? 5.465 6.591 13.207 1.00 96.69 104 CYS A O 1
ATOM 828 N N . LEU A 1 105 ? 3.582 7.686 12.671 1.00 96.69 105 LEU A N 1
ATOM 829 C CA . LEU A 1 105 ? 4.068 8.170 11.376 1.00 96.69 105 LEU A CA 1
ATOM 830 C C . LEU A 1 105 ? 5.332 9.015 11.555 1.00 96.69 105 LEU A C 1
ATOM 832 O O . LEU A 1 105 ? 6.350 8.735 10.926 1.00 96.69 105 LEU A O 1
ATOM 836 N N . SER A 1 106 ? 5.304 9.975 12.485 1.00 95.75 106 SER A N 1
ATOM 837 C CA . SER A 1 106 ? 6.474 10.791 12.831 1.00 95.75 106 SER A CA 1
ATOM 838 C C . SER A 1 106 ? 7.674 9.928 13.247 1.00 95.75 106 SER A C 1
ATOM 840 O O . SER A 1 106 ? 8.783 10.105 12.741 1.00 95.75 106 SER A O 1
ATOM 842 N N . SER A 1 107 ? 7.445 8.927 14.105 1.00 95.06 107 SER A N 1
ATOM 843 C CA . SER A 1 107 ? 8.493 8.009 14.572 1.00 95.06 107 SER A CA 1
ATOM 844 C C . SER A 1 107 ? 9.050 7.126 13.450 1.00 95.06 107 SER A C 1
ATOM 846 O O . SER A 1 107 ? 10.264 6.949 13.356 1.00 95.06 107 SER A O 1
ATOM 848 N N . ALA A 1 108 ? 8.185 6.579 12.594 1.00 94.19 108 ALA A N 1
ATOM 849 C CA . ALA A 1 108 ? 8.568 5.696 11.498 1.00 94.19 108 ALA A CA 1
ATOM 850 C C . ALA A 1 108 ? 9.380 6.450 10.437 1.00 94.19 108 ALA A C 1
ATOM 852 O O . ALA A 1 108 ? 10.505 6.049 10.140 1.00 94.19 108 ALA A O 1
ATOM 853 N N . TYR A 1 109 ? 8.872 7.583 9.939 1.00 93.69 109 TYR A N 1
ATOM 854 C CA . TYR A 1 109 ? 9.604 8.413 8.978 1.00 93.69 109 TYR A CA 1
ATOM 855 C C . TYR A 1 109 ? 10.899 8.960 9.574 1.00 93.69 109 TYR A C 1
ATOM 857 O O . TYR A 1 109 ? 11.952 8.841 8.951 1.00 93.69 109 TYR A O 1
ATOM 865 N N . GLY A 1 110 ? 10.853 9.505 10.794 1.00 92.44 110 GLY A N 1
ATOM 866 C CA . GLY A 1 110 ? 12.039 10.033 11.466 1.00 92.44 110 GLY A CA 1
ATOM 867 C C . GLY A 1 110 ? 13.125 8.971 11.639 1.00 92.44 110 GLY A C 1
ATOM 868 O O . GLY A 1 110 ? 14.296 9.234 11.370 1.00 92.44 110 GLY A O 1
ATOM 869 N N . SER A 1 111 ? 12.739 7.749 12.015 1.00 91.69 111 SER A N 1
ATOM 870 C CA . SER A 1 111 ? 13.675 6.635 12.157 1.00 91.69 111 SER A CA 1
ATOM 871 C C . SER A 1 111 ? 14.270 6.192 10.817 1.00 91.69 111 SER A C 1
ATOM 873 O O . SER A 1 111 ? 15.483 6.001 10.738 1.00 91.69 111 SER A O 1
ATOM 875 N N . ALA A 1 112 ? 13.458 6.088 9.762 1.00 90.19 112 ALA A N 1
ATOM 876 C CA . ALA A 1 112 ? 13.931 5.709 8.431 1.00 90.19 112 ALA A CA 1
ATOM 877 C C . ALA A 1 112 ? 14.886 6.760 7.834 1.00 90.19 112 ALA A C 1
ATOM 879 O O . ALA A 1 112 ? 15.969 6.414 7.368 1.00 90.19 112 ALA A O 1
ATOM 880 N N . ILE A 1 113 ? 14.547 8.051 7.940 1.00 89.19 113 ILE A N 1
ATOM 881 C CA . ILE A 1 113 ? 15.397 9.170 7.495 1.00 89.19 113 ILE A CA 1
ATOM 882 C C . ILE A 1 113 ? 16.716 9.197 8.282 1.00 89.19 113 ILE A C 1
ATOM 884 O O . ILE A 1 113 ? 17.799 9.358 7.711 1.00 89.19 113 ILE A O 1
ATOM 888 N N . GLN A 1 114 ? 16.658 9.015 9.605 1.00 88.50 114 GLN A N 1
ATOM 889 C CA . GLN A 1 114 ? 17.857 8.981 10.440 1.00 88.50 114 GLN A CA 1
ATOM 890 C C . GLN A 1 114 ? 18.761 7.789 10.101 1.00 88.50 114 GLN A C 1
ATOM 892 O O . GLN A 1 114 ? 19.983 7.925 10.126 1.00 88.50 114 GLN A O 1
ATOM 897 N N . GLN A 1 115 ? 18.186 6.623 9.807 1.00 85.19 115 GLN A N 1
ATOM 898 C CA . GLN A 1 115 ? 18.959 5.446 9.431 1.00 85.19 115 GLN A CA 1
ATOM 899 C C . GLN A 1 115 ? 19.561 5.605 8.035 1.00 85.19 115 GLN A C 1
ATOM 901 O O . GLN A 1 115 ? 20.766 5.438 7.891 1.00 85.19 115 GLN A O 1
ATOM 906 N N . GLY A 1 116 ? 18.769 6.014 7.042 1.00 80.75 116 GLY A N 1
ATOM 907 C CA . GLY A 1 116 ? 19.235 6.200 5.666 1.00 80.75 116 GLY A CA 1
ATOM 908 C C . GLY A 1 116 ? 20.257 7.327 5.479 1.00 80.75 116 GLY A C 1
ATOM 909 O O . GLY A 1 116 ? 21.001 7.322 4.505 1.00 80.75 116 GLY A O 1
ATOM 910 N N . SER A 1 117 ? 20.345 8.271 6.422 1.00 75.06 117 SER A N 1
ATOM 911 C CA . SER A 1 117 ? 21.409 9.288 6.450 1.00 75.06 117 SER A CA 1
ATOM 912 C C . SER A 1 117 ? 22.718 8.810 7.094 1.00 75.06 117 SER A C 1
ATOM 914 O O . SER A 1 117 ? 23.734 9.492 6.971 1.00 75.06 117 SER A O 1
ATOM 916 N N . LYS A 1 118 ? 22.719 7.660 7.785 1.00 72.94 118 LYS A N 1
ATOM 917 C CA . LYS A 1 118 ? 23.884 7.117 8.513 1.00 72.94 118 LYS A CA 1
ATOM 918 C C . LYS A 1 118 ? 24.411 5.805 7.931 1.00 72.94 118 LYS A C 1
ATOM 920 O O . LYS A 1 118 ? 25.615 5.577 7.950 1.00 72.94 118 LYS A O 1
ATOM 925 N N . THR A 1 119 ? 23.522 4.936 7.466 1.00 70.12 119 THR A N 1
ATOM 926 C CA . THR A 1 119 ? 23.815 3.631 6.859 1.00 70.12 119 THR A CA 1
ATOM 927 C C . THR A 1 119 ? 22.940 3.440 5.622 1.00 70.12 119 THR A C 1
ATOM 929 O O . THR A 1 119 ? 21.983 4.183 5.421 1.00 70.12 119 THR A O 1
ATOM 932 N N . GLU A 1 120 ? 23.196 2.406 4.821 1.00 70.88 120 GLU A N 1
ATOM 933 C CA . GLU A 1 120 ? 22.264 2.031 3.753 1.00 70.88 120 GLU A CA 1
ATOM 934 C C . GLU A 1 120 ? 20.951 1.528 4.375 1.00 70.88 120 GLU A C 1
ATOM 936 O O . GLU A 1 120 ? 20.922 0.539 5.112 1.00 70.88 120 GLU A O 1
ATOM 941 N N . TRP A 1 121 ? 19.859 2.263 4.148 1.00 78.19 121 TRP A N 1
ATOM 942 C CA . TRP A 1 121 ? 18.510 1.799 4.457 1.00 78.19 121 TRP A CA 1
ATOM 943 C C . TRP A 1 121 ? 18.138 0.681 3.464 1.00 78.19 121 TRP A C 1
ATOM 945 O O . TRP A 1 121 ? 18.308 0.882 2.261 1.00 78.19 121 TRP A O 1
ATOM 955 N N . PRO A 1 122 ? 17.633 -0.484 3.918 1.00 77.31 122 PRO A N 1
ATOM 956 C CA . PRO A 1 122 ? 17.496 -1.680 3.074 1.00 77.31 122 PRO A CA 1
ATOM 957 C C . PRO A 1 122 ? 16.410 -1.597 1.981 1.00 77.31 122 PRO A C 1
ATOM 959 O O . PRO A 1 122 ? 16.292 -2.520 1.171 1.00 77.31 122 PRO A O 1
ATOM 962 N N . GLY A 1 123 ? 15.622 -0.518 1.947 1.00 79.25 123 GLY A N 1
ATOM 963 C CA . GLY A 1 123 ? 14.506 -0.325 1.015 1.00 79.25 123 GLY A CA 1
ATOM 964 C C . GLY A 1 123 ? 13.153 -0.696 1.628 1.00 79.25 123 GLY A C 1
ATOM 965 O O . GLY A 1 123 ? 12.994 -0.651 2.849 1.00 79.25 123 GLY A O 1
ATOM 966 N N . SER A 1 124 ? 12.176 -1.044 0.783 1.00 90.31 124 SER A N 1
ATOM 967 C CA . SER A 1 124 ? 10.850 -1.498 1.217 1.00 90.31 124 SER A CA 1
ATOM 968 C C . SER A 1 124 ? 10.466 -2.817 0.544 1.00 90.31 124 SER A C 1
ATOM 970 O O . SER A 1 124 ? 10.246 -2.883 -0.663 1.00 90.31 124 SER A O 1
ATOM 972 N N . ASP A 1 125 ? 10.371 -3.896 1.325 1.00 93.50 125 ASP A N 1
ATOM 973 C CA . ASP A 1 125 ? 10.089 -5.247 0.818 1.00 93.50 125 ASP A CA 1
ATOM 974 C C . ASP A 1 125 ? 8.578 -5.504 0.704 1.00 93.50 125 ASP A C 1
ATOM 976 O O . ASP A 1 125 ? 8.017 -6.406 1.333 1.00 93.50 125 ASP A O 1
ATOM 980 N N . LEU A 1 126 ? 7.900 -4.706 -0.129 1.00 95.31 126 LEU A N 1
ATOM 981 C CA . LEU A 1 126 ? 6.480 -4.904 -0.438 1.00 95.31 126 LEU A CA 1
ATOM 982 C C . LEU A 1 126 ? 6.224 -6.284 -1.068 1.00 95.31 126 LEU A C 1
ATOM 984 O O . LEU A 1 126 ? 5.214 -6.928 -0.783 1.00 95.31 126 LEU A O 1
ATOM 988 N N . TYR A 1 127 ? 7.159 -6.785 -1.877 1.00 94.75 127 TYR A N 1
ATOM 989 C CA . TYR A 1 127 ? 7.090 -8.146 -2.406 1.00 94.75 127 TYR A CA 1
ATOM 990 C C . TYR A 1 127 ? 7.031 -9.193 -1.279 1.00 94.75 127 TYR A C 1
ATOM 992 O O . TYR A 1 127 ? 6.179 -10.084 -1.300 1.00 94.75 127 TYR A O 1
ATOM 1000 N N . GLY A 1 128 ? 7.895 -9.067 -0.268 1.00 93.88 128 GLY A N 1
ATOM 1001 C CA . GLY A 1 128 ? 7.898 -9.897 0.934 1.00 93.88 128 GLY A CA 1
ATOM 1002 C C . GLY A 1 128 ? 6.605 -9.783 1.735 1.00 93.88 128 GLY A C 1
ATOM 1003 O O . GLY A 1 128 ? 6.018 -10.810 2.075 1.00 93.88 128 GLY A O 1
ATOM 1004 N N . PHE A 1 129 ? 6.109 -8.564 1.956 1.00 95.88 129 PHE A N 1
ATOM 1005 C CA . PHE A 1 129 ? 4.820 -8.322 2.612 1.00 95.88 129 PHE A CA 1
ATOM 1006 C C . PHE A 1 129 ? 3.667 -9.060 1.912 1.00 95.88 129 PHE A C 1
ATOM 1008 O O . PHE A 1 129 ? 2.860 -9.734 2.560 1.00 95.88 129 PHE A O 1
ATOM 1015 N N . MET A 1 130 ? 3.622 -9.009 0.578 1.00 96.38 130 MET A N 1
ATOM 1016 C CA . MET A 1 130 ? 2.562 -9.645 -0.208 1.00 96.38 130 MET A CA 1
ATOM 1017 C C . MET A 1 130 ? 2.564 -11.179 -0.126 1.00 96.38 130 MET A C 1
ATOM 1019 O O . MET A 1 130 ? 1.512 -11.794 -0.336 1.00 96.38 130 MET A O 1
ATOM 1023 N N . LYS A 1 131 ? 3.686 -11.817 0.257 1.00 93.69 131 LYS A N 1
ATOM 1024 C CA . LYS A 1 131 ? 3.734 -13.271 0.513 1.00 93.69 131 LYS A CA 1
ATOM 1025 C C . LYS A 1 131 ? 2.712 -13.683 1.567 1.00 93.69 131 LYS A C 1
ATOM 1027 O O . LYS A 1 131 ? 2.071 -14.719 1.407 1.00 93.69 131 LYS A O 1
ATOM 1032 N N . ASP A 1 132 ? 2.539 -12.872 2.608 1.00 92.69 132 ASP A N 1
ATOM 1033 C CA . ASP A 1 132 ? 1.752 -13.197 3.802 1.00 92.69 132 ASP A CA 1
ATOM 1034 C C . ASP A 1 132 ? 0.589 -12.221 4.053 1.00 92.69 132 ASP A C 1
ATOM 1036 O O . ASP A 1 132 ? 0.049 -12.164 5.160 1.00 92.69 132 ASP A O 1
ATOM 1040 N N . VAL A 1 133 ? 0.142 -11.502 3.016 1.00 96.31 133 VAL A N 1
ATOM 1041 C CA . VAL A 1 133 ? -0.957 -10.522 3.114 1.00 96.31 133 VAL A CA 1
ATOM 1042 C C . VAL A 1 133 ? -2.272 -11.116 3.649 1.00 96.31 133 VAL A C 1
ATOM 1044 O O . VAL A 1 133 ? -3.079 -10.392 4.229 1.00 96.31 133 VAL A O 1
ATOM 1047 N N . ASP A 1 134 ? -2.461 -12.439 3.561 1.00 94.38 134 ASP A N 1
ATOM 1048 C CA . ASP A 1 134 ? -3.617 -13.155 4.130 1.00 94.38 134 ASP A CA 1
ATOM 1049 C C . ASP A 1 134 ? -3.802 -12.901 5.628 1.00 94.38 134 ASP A C 1
ATOM 1051 O O . ASP A 1 134 ? -4.928 -12.873 6.116 1.00 94.38 134 ASP A O 1
ATOM 1055 N N . ARG A 1 135 ? -2.705 -12.661 6.363 1.00 94.25 135 ARG A N 1
ATOM 1056 C CA . ARG A 1 135 ? -2.739 -12.350 7.803 1.00 94.25 135 ARG A CA 1
ATOM 1057 C C . ARG A 1 135 ? -3.508 -11.065 8.114 1.00 94.25 135 ARG A C 1
ATOM 1059 O O . ARG A 1 135 ? -3.838 -10.814 9.270 1.00 94.25 135 ARG A O 1
ATOM 1066 N N . TYR A 1 136 ? -3.760 -10.244 7.099 1.00 94.94 136 TYR A N 1
ATOM 1067 C CA . TYR A 1 136 ? -4.439 -8.963 7.213 1.00 94.94 136 TYR A CA 1
ATOM 1068 C C . TYR A 1 136 ? -5.835 -8.965 6.594 1.00 94.94 136 TYR A C 1
ATOM 1070 O O . TYR A 1 136 ? -6.471 -7.913 6.570 1.00 94.94 136 TYR A O 1
ATOM 1078 N N . ILE A 1 137 ? -6.325 -10.118 6.133 1.00 95.38 137 ILE A N 1
ATOM 1079 C CA . ILE A 1 137 ? -7.665 -10.297 5.575 1.00 95.38 137 ILE A CA 1
ATOM 1080 C C . ILE A 1 137 ? -8.564 -10.914 6.645 1.00 95.38 137 ILE A C 1
ATOM 1082 O O . ILE A 1 137 ? -8.285 -11.988 7.173 1.00 95.38 137 ILE A O 1
ATOM 1086 N N . THR A 1 138 ? -9.675 -10.244 6.938 1.00 94.94 138 THR A N 1
ATOM 1087 C CA . THR A 1 138 ? -10.675 -10.704 7.900 1.00 94.94 138 THR A CA 1
ATOM 1088 C C . THR A 1 138 ? -11.922 -11.175 7.143 1.00 94.94 138 THR A C 1
ATOM 1090 O O . THR A 1 138 ? -12.545 -10.386 6.420 1.00 94.94 138 THR A O 1
ATOM 1093 N N . PRO A 1 139 ? -12.337 -12.446 7.292 1.00 93.31 139 PRO A N 1
ATOM 1094 C CA . PRO A 1 139 ? -13.568 -12.940 6.685 1.00 93.31 139 PRO A CA 1
ATOM 1095 C C . PRO A 1 139 ? -14.791 -12.116 7.107 1.00 93.31 139 PRO A C 1
ATOM 1097 O O . PRO A 1 139 ? -14.939 -11.745 8.269 1.00 93.31 139 PRO A O 1
ATOM 1100 N N . GLY A 1 140 ? -15.679 -11.817 6.158 1.00 92.94 140 GLY A N 1
ATOM 1101 C CA . GLY A 1 140 ? -16.887 -11.018 6.405 1.00 92.94 140 GLY A CA 1
ATOM 1102 C C . GLY A 1 140 ? -16.666 -9.501 6.475 1.00 92.94 140 GLY A C 1
ATOM 1103 O O . GLY A 1 140 ? -17.642 -8.752 6.511 1.00 92.94 140 GLY A O 1
ATOM 1104 N N . TYR A 1 141 ? -15.418 -9.034 6.426 1.00 95.00 141 TYR A N 1
ATOM 1105 C CA . TYR A 1 141 ? -15.085 -7.612 6.363 1.00 95.00 141 TYR A CA 1
ATOM 1106 C C . TYR A 1 141 ? -14.905 -7.151 4.914 1.00 95.00 141 TYR A C 1
ATOM 1108 O O . TYR A 1 141 ? -14.816 -7.957 3.983 1.00 95.00 141 TYR A O 1
ATOM 1116 N N . ARG A 1 142 ? -14.897 -5.832 4.720 1.00 95.44 142 ARG A N 1
ATOM 1117 C CA . ARG A 1 142 ? -14.388 -5.202 3.502 1.00 95.44 142 ARG A CA 1
ATOM 1118 C C . ARG A 1 142 ? -12.887 -4.992 3.697 1.00 95.44 142 ARG A C 1
ATOM 1120 O O . ARG A 1 142 ? -12.494 -4.140 4.493 1.00 95.44 142 ARG A O 1
ATOM 1127 N N . ASN A 1 143 ? -12.077 -5.827 3.053 1.00 97.19 143 ASN A N 1
ATOM 1128 C CA . ASN A 1 143 ? -10.627 -5.838 3.228 1.00 97.19 143 ASN A CA 1
ATOM 1129 C C . ASN A 1 143 ? -9.991 -4.878 2.230 1.00 97.19 143 ASN A C 1
ATOM 1131 O O . ASN A 1 143 ? -10.166 -5.059 1.031 1.00 97.19 143 ASN A O 1
ATOM 1135 N N . ILE A 1 144 ? -9.265 -3.879 2.726 1.00 97.88 144 ILE A N 1
ATOM 1136 C CA . ILE A 1 144 ? -8.656 -2.832 1.906 1.00 97.88 144 ILE A CA 1
ATOM 1137 C C . ILE A 1 144 ? -7.174 -2.733 2.261 1.00 97.88 144 ILE A C 1
ATOM 1139 O O . ILE A 1 144 ? -6.815 -2.532 3.423 1.00 97.88 144 ILE A O 1
ATOM 1143 N N . LEU A 1 145 ? -6.312 -2.866 1.261 1.00 98.44 145 LEU A N 1
ATOM 1144 C CA . LEU A 1 145 ? -4.885 -2.600 1.351 1.00 98.44 145 LEU A CA 1
ATOM 1145 C C . LEU A 1 145 ? -4.591 -1.264 0.670 1.00 98.44 145 LEU A C 1
ATOM 1147 O O . LEU A 1 145 ? -4.763 -1.128 -0.537 1.00 98.44 145 LEU A O 1
ATOM 1151 N N . VAL A 1 146 ? -4.128 -0.286 1.441 1.00 97.94 146 VAL A N 1
ATOM 1152 C CA . VAL A 1 146 ? -3.666 1.005 0.923 1.00 97.94 146 VAL A CA 1
ATOM 1153 C C . VAL A 1 146 ? -2.145 1.000 0.909 1.00 97.94 146 VAL A C 1
ATOM 1155 O O . VAL A 1 146 ? -1.528 0.796 1.950 1.00 97.94 146 VAL A O 1
ATOM 1158 N N . ILE A 1 147 ? -1.538 1.217 -0.251 1.00 97.38 147 ILE A N 1
ATOM 1159 C CA . ILE A 1 147 ? -0.089 1.201 -0.455 1.00 97.38 147 ILE A CA 1
ATOM 1160 C C . ILE A 1 147 ? 0.348 2.603 -0.859 1.00 97.38 147 ILE A C 1
ATOM 1162 O O . ILE A 1 147 ? -0.092 3.117 -1.883 1.00 97.38 147 ILE A O 1
ATOM 1166 N N . LEU A 1 148 ? 1.223 3.217 -0.069 1.00 94.75 148 LEU A N 1
ATOM 1167 C CA . LEU A 1 148 ? 1.852 4.496 -0.399 1.00 94.75 148 LEU A CA 1
ATOM 1168 C C . LEU A 1 148 ? 3.252 4.211 -0.922 1.00 94.75 148 LEU A C 1
ATOM 1170 O O . LEU A 1 148 ? 4.090 3.776 -0.141 1.00 94.75 148 LEU A O 1
ATOM 1174 N N . THR A 1 149 ? 3.484 4.419 -2.218 1.00 92.62 149 THR A N 1
ATOM 1175 C CA . THR A 1 149 ? 4.725 4.052 -2.927 1.00 92.62 149 THR A CA 1
ATOM 1176 C C . THR A 1 149 ? 4.945 4.960 -4.129 1.00 92.62 149 THR A C 1
ATOM 1178 O O . THR A 1 149 ? 4.005 5.566 -4.631 1.00 92.62 149 THR A O 1
ATOM 1181 N N . ASP A 1 150 ? 6.183 5.064 -4.603 1.00 88.25 150 ASP A N 1
ATOM 1182 C CA . ASP A 1 150 ? 6.511 5.712 -5.875 1.00 88.25 150 ASP A CA 1
ATOM 1183 C C . ASP A 1 150 ? 6.284 4.787 -7.092 1.00 88.25 150 ASP A C 1
ATOM 1185 O O . ASP A 1 150 ? 6.417 5.214 -8.242 1.00 88.25 150 ASP A O 1
ATOM 1189 N N . GLY A 1 151 ? 5.856 3.546 -6.844 1.00 90.00 151 GLY A N 1
ATOM 1190 C CA . GLY A 1 151 ? 5.570 2.531 -7.850 1.00 90.00 151 GLY A CA 1
ATOM 1191 C C . GLY A 1 151 ? 6.759 1.618 -8.147 1.00 90.00 151 GLY A C 1
ATOM 1192 O O . GLY A 1 151 ? 6.591 0.656 -8.901 1.00 90.00 151 GLY A O 1
ATOM 1193 N N . GLU A 1 152 ? 7.931 1.875 -7.570 1.00 89.69 152 GLU A N 1
ATOM 1194 C CA . GLU A 1 152 ? 9.067 0.960 -7.607 1.00 89.69 152 GLU A CA 1
ATOM 1195 C C . GLU A 1 152 ? 8.931 -0.094 -6.486 1.00 89.69 152 GLU A C 1
ATOM 1197 O O . GLU A 1 152 ? 8.325 0.130 -5.445 1.00 89.69 152 GLU A O 1
ATOM 1202 N N . LEU A 1 153 ? 9.443 -1.304 -6.717 1.00 88.50 153 LEU A N 1
ATOM 1203 C CA . LEU A 1 153 ? 9.411 -2.425 -5.765 1.00 88.50 153 LEU A CA 1
ATOM 1204 C C . LEU A 1 153 ? 10.833 -2.764 -5.324 1.00 88.50 153 LEU A C 1
ATOM 1206 O O . LEU A 1 153 ? 11.285 -3.903 -5.460 1.00 88.50 153 LEU A O 1
ATOM 1210 N N . TYR A 1 154 ? 11.582 -1.757 -4.883 1.00 86.44 154 TYR A N 1
ATOM 1211 C CA . TYR A 1 154 ? 12.981 -1.941 -4.531 1.00 86.44 154 TYR A CA 1
ATOM 1212 C C . TYR A 1 154 ? 13.167 -2.434 -3.094 1.00 86.44 154 TYR A C 1
ATOM 1214 O O . TYR A 1 154 ? 12.838 -1.750 -2.123 1.00 86.44 154 TYR A O 1
ATOM 1222 N N . ALA A 1 155 ? 13.823 -3.586 -2.967 1.00 84.44 155 ALA A N 1
ATOM 1223 C CA . ALA A 1 155 ? 14.359 -4.080 -1.707 1.00 84.44 155 ALA A CA 1
ATOM 1224 C C . ALA A 1 155 ? 15.700 -4.784 -1.944 1.00 84.44 155 ALA A C 1
ATOM 1226 O O . ALA A 1 155 ? 15.813 -5.634 -2.837 1.00 84.44 155 ALA A O 1
ATOM 1227 N N . GLU A 1 156 ? 16.723 -4.445 -1.152 1.00 83.44 156 GLU A N 1
ATOM 1228 C CA . GLU A 1 156 ? 18.087 -4.962 -1.354 1.00 83.44 156 GLU A CA 1
ATOM 1229 C C . GLU A 1 156 ? 18.129 -6.493 -1.246 1.00 83.44 156 GLU A C 1
ATOM 1231 O O . GLU A 1 156 ? 18.724 -7.174 -2.079 1.00 83.44 156 GLU A O 1
ATOM 1236 N N . ASN A 1 157 ? 17.403 -7.059 -0.279 1.00 85.06 157 ASN A N 1
ATOM 1237 C CA . ASN A 1 157 ? 17.307 -8.505 -0.054 1.00 85.06 157 ASN A CA 1
ATOM 1238 C C . ASN A 1 157 ? 16.591 -9.272 -1.184 1.00 85.06 157 ASN A C 1
ATOM 1240 O O . ASN A 1 157 ? 16.633 -10.499 -1.191 1.00 85.06 157 ASN A O 1
ATOM 1244 N N . ARG A 1 158 ? 15.931 -8.574 -2.119 1.00 86.62 158 ARG A N 1
ATOM 1245 C CA . ARG A 1 158 ? 15.260 -9.149 -3.301 1.00 86.62 158 ARG A CA 1
ATOM 1246 C C . ARG A 1 158 ? 16.065 -8.982 -4.579 1.00 86.62 158 ARG A C 1
ATOM 1248 O O . ARG A 1 158 ? 15.635 -9.404 -5.656 1.00 86.62 158 ARG A O 1
ATOM 1255 N N . ARG A 1 159 ? 17.222 -8.327 -4.505 1.00 83.56 159 ARG A N 1
ATOM 1256 C CA . ARG A 1 159 ? 18.039 -8.044 -5.677 1.00 83.56 159 ARG A CA 1
ATOM 1257 C C . ARG A 1 159 ? 18.484 -9.350 -6.337 1.00 83.56 159 ARG A C 1
ATOM 1259 O O . ARG A 1 159 ? 19.153 -10.178 -5.734 1.00 83.56 159 ARG A O 1
ATOM 1266 N N . GLY A 1 160 ? 18.120 -9.515 -7.608 1.00 84.12 160 GLY A N 1
ATOM 1267 C CA . GLY A 1 160 ? 18.469 -10.700 -8.396 1.00 84.12 160 GLY A CA 1
ATOM 1268 C C . GLY A 1 160 ? 17.464 -11.854 -8.325 1.00 84.12 160 GLY A C 1
ATOM 1269 O O . GLY A 1 160 ? 17.620 -12.796 -9.098 1.00 84.12 160 GLY A O 1
ATOM 1270 N N . GLU A 1 161 ? 16.415 -11.775 -7.495 1.00 91.69 161 GLU A N 1
ATOM 1271 C CA . GLU A 1 161 ? 15.301 -12.733 -7.537 1.00 91.69 161 GLU A CA 1
ATOM 1272 C C . GLU A 1 161 ? 14.550 -12.600 -8.877 1.00 91.69 161 GLU A C 1
ATOM 1274 O O . GLU A 1 161 ? 13.888 -11.590 -9.142 1.00 91.69 161 GLU A O 1
ATOM 1279 N N . LYS A 1 162 ? 14.676 -13.621 -9.734 1.00 92.62 162 LYS A N 1
ATOM 1280 C CA . LYS A 1 162 ? 14.093 -13.670 -11.081 1.00 92.62 162 LYS A CA 1
ATOM 1281 C C . LYS A 1 162 ? 13.427 -15.011 -11.372 1.00 92.62 162 LYS A C 1
ATOM 1283 O O . LYS A 1 162 ? 13.907 -16.050 -10.933 1.00 92.62 162 LYS A O 1
ATOM 1288 N N . ASP A 1 163 ? 12.381 -14.964 -12.189 1.00 92.88 163 ASP A N 1
ATOM 1289 C CA . ASP A 1 163 ? 11.749 -16.125 -12.824 1.00 92.88 163 ASP A CA 1
ATOM 1290 C C . ASP A 1 163 ? 11.540 -15.802 -14.310 1.00 92.88 163 ASP A C 1
ATOM 1292 O O . ASP A 1 163 ? 10.676 -15.003 -14.687 1.00 92.88 163 ASP A O 1
ATOM 1296 N N . GLY A 1 164 ? 12.431 -16.319 -15.159 1.00 93.31 164 GLY A N 1
ATOM 1297 C CA . GLY A 1 164 ? 12.568 -15.848 -16.537 1.00 93.31 164 GLY A CA 1
ATOM 1298 C C . GLY A 1 164 ? 12.827 -14.336 -16.588 1.00 93.31 164 GLY A C 1
ATOM 1299 O O . GLY A 1 164 ? 13.775 -13.835 -15.984 1.00 93.31 164 GLY A O 1
ATOM 1300 N N . ASN A 1 165 ? 11.962 -13.602 -17.294 1.00 93.56 165 ASN A N 1
ATOM 1301 C CA . ASN A 1 165 ? 12.015 -12.137 -17.381 1.00 93.56 165 ASN A CA 1
ATOM 1302 C C . ASN A 1 165 ? 11.177 -11.428 -16.306 1.00 93.56 165 ASN A C 1
ATOM 1304 O O . ASN A 1 165 ? 11.030 -10.205 -16.348 1.00 93.56 165 ASN A O 1
ATOM 1308 N N . ARG A 1 166 ? 10.651 -12.169 -15.324 1.00 94.94 166 ARG A N 1
ATOM 1309 C CA . ARG A 1 166 ? 9.980 -11.599 -14.156 1.00 94.94 166 ARG A CA 1
ATOM 1310 C C . ARG A 1 166 ? 10.960 -11.339 -13.025 1.00 94.94 166 ARG A C 1
ATOM 1312 O O . ARG A 1 166 ? 11.974 -12.022 -12.905 1.00 94.94 166 ARG A O 1
ATOM 1319 N N . THR A 1 167 ? 10.645 -10.355 -12.193 1.00 94.81 167 THR A N 1
ATOM 1320 C CA . THR A 1 167 ? 11.499 -9.917 -11.082 1.00 94.81 167 THR A CA 1
ATOM 1321 C C . THR A 1 167 ? 10.690 -9.693 -9.806 1.00 94.81 167 THR A C 1
ATOM 1323 O O . THR A 1 167 ? 9.519 -9.321 -9.873 1.00 94.81 167 THR A O 1
ATOM 1326 N N . ALA A 1 168 ? 11.309 -9.915 -8.647 1.00 93.06 168 ALA A N 1
ATOM 1327 C CA . ALA A 1 168 ? 10.778 -9.475 -7.351 1.00 93.06 168 ALA A CA 1
ATOM 1328 C C . ALA A 1 168 ? 11.236 -8.054 -6.971 1.00 93.06 168 ALA A C 1
ATOM 1330 O O . ALA A 1 168 ? 10.801 -7.518 -5.959 1.00 93.06 168 ALA A O 1
ATOM 1331 N N . ASN A 1 169 ? 12.128 -7.461 -7.771 1.00 90.19 169 ASN A N 1
ATOM 1332 C CA . ASN A 1 169 ? 12.671 -6.122 -7.570 1.00 90.19 169 ASN A CA 1
ATOM 1333 C C . ASN A 1 169 ? 12.569 -5.315 -8.877 1.00 90.19 169 ASN A C 1
ATOM 1335 O O . ASN A 1 169 ? 13.124 -5.723 -9.909 1.00 90.19 169 ASN A O 1
ATOM 1339 N N . LEU A 1 170 ? 11.821 -4.211 -8.843 1.00 89.88 170 LEU A N 1
ATOM 1340 C CA . LEU A 1 170 ? 11.509 -3.388 -10.011 1.00 89.88 170 LEU A CA 1
ATOM 1341 C C . LEU A 1 170 ? 11.830 -1.920 -9.747 1.00 89.88 170 LEU A C 1
ATOM 1343 O O . LEU A 1 170 ? 11.285 -1.321 -8.832 1.00 89.88 170 LEU A O 1
ATOM 1347 N N . THR A 1 171 ? 12.626 -1.335 -10.631 1.00 88.81 171 THR A N 1
ATOM 1348 C CA . THR A 1 171 ? 12.936 0.095 -10.677 1.00 88.81 171 THR A CA 1
ATOM 1349 C C . THR A 1 171 ? 12.600 0.653 -12.054 1.00 88.81 171 THR A C 1
ATOM 1351 O O . THR A 1 171 ? 12.652 -0.062 -13.065 1.00 88.81 171 THR A O 1
ATOM 1354 N N . SER A 1 172 ? 12.324 1.954 -12.142 1.00 86.94 172 SER A N 1
ATOM 1355 C CA . SER A 1 172 ? 12.066 2.616 -13.430 1.00 86.94 172 SER A CA 1
ATOM 1356 C C . SER A 1 172 ? 13.255 2.514 -14.402 1.00 86.94 172 SER A C 1
ATOM 1358 O O . SER A 1 172 ? 13.078 2.512 -15.624 1.00 86.94 172 SER A O 1
ATOM 1360 N N . VAL A 1 173 ? 14.477 2.329 -13.889 1.00 88.25 173 VAL A N 1
ATOM 1361 C CA . VAL A 1 173 ? 15.689 2.074 -14.685 1.00 88.25 173 VAL A CA 1
ATOM 1362 C C . VAL A 1 173 ? 15.562 0.818 -15.550 1.00 88.25 173 VAL A C 1
ATOM 1364 O O . VAL A 1 173 ? 15.983 0.844 -16.712 1.00 88.25 173 VAL A O 1
ATOM 1367 N N . GLN A 1 174 ? 14.969 -0.254 -15.018 1.00 90.12 174 GLN A N 1
ATOM 1368 C CA . GLN A 1 174 ? 14.781 -1.522 -15.735 1.00 90.12 174 GLN A CA 1
ATOM 1369 C C . GLN A 1 174 ? 13.749 -1.413 -16.864 1.00 90.12 174 GLN A C 1
ATOM 1371 O O . GLN A 1 174 ? 13.751 -2.244 -17.770 1.00 90.12 174 GLN A O 1
ATOM 1376 N N . LEU A 1 175 ? 12.900 -0.381 -16.847 1.00 92.44 175 LEU A N 1
ATOM 1377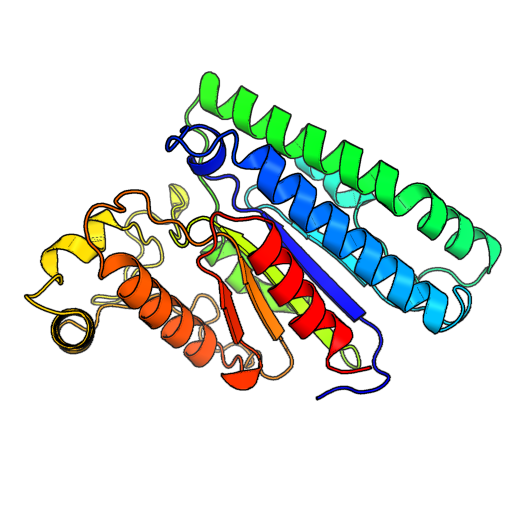 C CA . LEU A 1 175 ? 11.881 -0.145 -17.871 1.00 92.44 175 LEU A CA 1
ATOM 1378 C C . LEU A 1 175 ? 12.436 0.555 -19.117 1.00 92.44 175 LEU A C 1
ATOM 1380 O O . LEU A 1 175 ? 11.893 0.390 -20.209 1.00 92.44 175 LEU A O 1
ATOM 1384 N N . ARG A 1 176 ? 13.547 1.292 -18.990 1.00 91.25 176 ARG A N 1
ATOM 1385 C CA . ARG A 1 176 ? 14.123 2.106 -20.078 1.00 91.25 176 ARG A CA 1
ATOM 1386 C C . ARG A 1 176 ? 14.361 1.350 -21.396 1.00 91.25 176 ARG A C 1
ATOM 1388 O O . ARG A 1 176 ? 14.009 1.906 -22.434 1.00 91.25 176 ARG A O 1
ATOM 1395 N N . PRO A 1 177 ? 14.885 0.107 -21.413 1.00 93.69 177 PRO A N 1
ATOM 1396 C CA . PRO A 1 177 ? 15.097 -0.637 -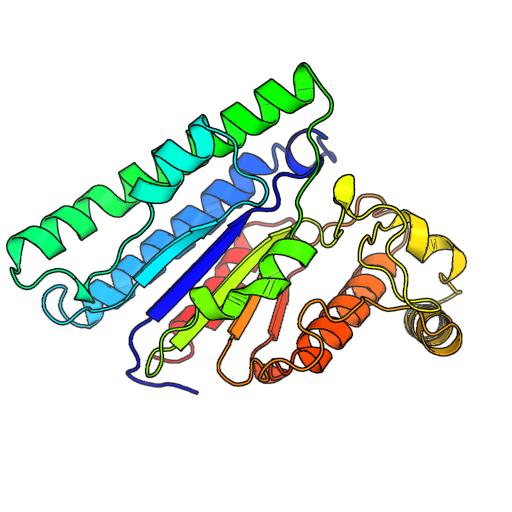22.662 1.00 93.69 177 PRO A CA 1
ATOM 1397 C C . PRO A 1 177 ? 13.808 -0.937 -23.450 1.00 93.69 177 PRO A C 1
ATOM 1399 O O . PRO A 1 177 ? 13.855 -1.198 -24.656 1.00 93.69 177 PRO A O 1
ATOM 1402 N N . TYR A 1 178 ? 12.655 -0.903 -22.779 1.00 95.06 178 TYR A N 1
ATOM 1403 C CA . TYR A 1 178 ? 11.352 -1.225 -23.362 1.00 95.06 178 TYR A CA 1
ATOM 1404 C C . TYR A 1 178 ? 10.589 0.003 -23.851 1.00 95.06 178 TYR A C 1
ATOM 1406 O O . TYR A 1 178 ? 9.580 -0.152 -24.531 1.00 95.06 178 TYR A O 1
ATOM 1414 N N . VAL A 1 179 ? 11.078 1.211 -23.567 1.00 93.94 179 VAL A N 1
ATOM 1415 C CA . VAL A 1 179 ? 10.506 2.449 -24.098 1.00 93.94 179 VAL A CA 1
ATOM 1416 C C . VAL A 1 179 ? 10.585 2.440 -25.626 1.00 93.94 179 VAL A C 1
ATOM 1418 O O . VAL A 1 179 ? 11.643 2.197 -26.212 1.00 93.94 179 VAL A O 1
ATOM 1421 N N . LYS A 1 180 ? 9.459 2.743 -26.274 1.00 95.06 180 LYS A N 1
ATOM 1422 C CA . LYS A 1 180 ? 9.316 2.930 -27.724 1.00 95.06 180 LYS A CA 1
ATOM 1423 C C . LYS A 1 180 ? 8.733 4.311 -28.028 1.00 95.06 180 LYS A C 1
ATOM 1425 O O . LYS A 1 180 ? 8.507 5.112 -27.129 1.00 95.06 180 LYS A O 1
ATOM 1430 N N . GLY A 1 181 ? 8.488 4.593 -29.309 1.00 93.31 181 GLY A N 1
ATOM 1431 C CA . GLY A 1 181 ? 8.008 5.901 -29.775 1.00 93.31 181 GLY A CA 1
ATOM 1432 C C . GLY A 1 181 ? 6.613 6.314 -29.285 1.00 93.31 181 GLY A C 1
ATOM 1433 O O . GLY A 1 181 ? 6.206 7.437 -29.549 1.00 93.31 181 GLY A O 1
ATOM 1434 N N . ASN A 1 182 ? 5.874 5.429 -28.607 1.00 95.75 182 ASN A N 1
ATOM 1435 C CA . ASN A 1 182 ? 4.615 5.743 -27.932 1.00 95.75 182 ASN A CA 1
ATOM 1436 C C . ASN A 1 182 ? 4.336 4.764 -26.773 1.00 95.75 182 ASN A C 1
ATOM 1438 O O . ASN A 1 182 ? 5.019 3.742 -26.622 1.00 95.75 182 ASN A O 1
ATOM 1442 N N . GLU A 1 183 ? 3.312 5.073 -25.974 1.00 95.25 183 GLU A N 1
ATOM 1443 C CA . GLU A 1 183 ? 2.888 4.279 -24.817 1.00 95.25 183 GLU A CA 1
ATOM 1444 C C . GLU A 1 183 ? 2.533 2.831 -25.190 1.00 95.25 183 GLU A C 1
ATOM 1446 O O . GLU A 1 183 ? 3.120 1.892 -24.650 1.00 95.25 183 GLU A O 1
ATOM 1451 N N . ALA A 1 184 ? 1.631 2.639 -26.159 1.00 97.62 184 ALA A N 1
ATOM 1452 C CA . ALA A 1 184 ? 1.151 1.317 -26.559 1.00 97.62 184 ALA A CA 1
ATOM 1453 C C . ALA A 1 184 ? 2.294 0.409 -27.041 1.00 97.62 184 ALA A C 1
ATOM 1455 O O . ALA A 1 184 ? 2.378 -0.758 -26.656 1.00 97.62 184 ALA A O 1
ATOM 1456 N N . ALA A 1 185 ? 3.222 0.954 -27.829 1.00 97.88 185 ALA A N 1
ATOM 1457 C CA . ALA A 1 185 ? 4.407 0.243 -28.291 1.00 97.88 185 ALA A CA 1
ATOM 1458 C C . ALA A 1 185 ? 5.368 -0.103 -27.139 1.00 97.88 185 ALA A C 1
ATOM 1460 O O . ALA A 1 185 ? 5.992 -1.164 -27.168 1.00 97.88 185 ALA A O 1
ATOM 1461 N N . SER A 1 186 ? 5.468 0.751 -26.115 1.00 96.94 186 SER A N 1
ATOM 1462 C CA . SER A 1 186 ? 6.298 0.492 -24.929 1.00 96.94 186 SER A CA 1
ATOM 1463 C C . SER A 1 186 ? 5.725 -0.653 -24.089 1.00 96.94 186 SER A C 1
ATOM 1465 O O . SER A 1 186 ? 6.437 -1.604 -23.758 1.00 96.94 186 SER A O 1
ATOM 1467 N N . ILE A 1 187 ? 4.412 -0.630 -23.835 1.00 97.62 187 ILE A N 1
ATOM 1468 C CA . ILE A 1 187 ? 3.698 -1.719 -23.153 1.00 97.62 187 ILE A CA 1
ATOM 1469 C C . ILE A 1 187 ? 3.807 -3.021 -23.956 1.00 97.62 187 ILE A C 1
ATOM 1471 O O . ILE A 1 187 ? 4.116 -4.072 -23.392 1.00 97.62 187 ILE A O 1
ATOM 1475 N N . GLN A 1 188 ? 3.624 -2.969 -25.278 1.00 98.12 188 GLN A N 1
ATOM 1476 C CA . GLN A 1 188 ? 3.767 -4.151 -26.127 1.00 98.12 188 GLN A CA 1
ATOM 1477 C C . GLN A 1 188 ? 5.201 -4.696 -26.120 1.00 98.12 188 GLN A C 1
ATOM 1479 O O . GLN A 1 188 ? 5.394 -5.911 -26.112 1.00 98.12 188 GLN A O 1
ATOM 1484 N N . SER A 1 189 ? 6.215 -3.828 -26.064 1.00 97.88 189 SER A N 1
ATOM 1485 C CA . SER A 1 189 ? 7.611 -4.255 -25.948 1.00 97.88 189 SER A CA 1
ATOM 1486 C C . SER A 1 189 ? 7.876 -5.010 -24.643 1.00 97.88 189 SER A C 1
ATOM 1488 O O . SER A 1 189 ? 8.595 -6.007 -24.678 1.00 97.88 189 SER A O 1
ATOM 1490 N N . MET A 1 190 ? 7.300 -4.575 -23.515 1.00 97.00 190 MET A N 1
ATOM 1491 C CA . MET A 1 190 ? 7.394 -5.303 -22.239 1.00 97.00 190 MET A CA 1
ATOM 1492 C C . MET A 1 190 ? 6.691 -6.660 -22.313 1.00 97.00 190 MET A C 1
ATOM 1494 O O . MET A 1 190 ? 7.257 -7.670 -21.896 1.00 97.00 190 MET A O 1
ATOM 1498 N N . LYS A 1 191 ? 5.482 -6.691 -22.892 1.00 97.12 191 LYS A N 1
ATOM 1499 C CA . LYS A 1 191 ? 4.695 -7.918 -23.094 1.00 97.12 191 LYS A CA 1
ATOM 1500 C C . LYS A 1 191 ? 5.451 -8.949 -23.922 1.00 97.12 191 LYS A C 1
ATOM 1502 O O . LYS A 1 191 ? 5.574 -10.092 -23.498 1.00 97.12 191 LYS A O 1
ATOM 1507 N N . ASN A 1 192 ? 5.998 -8.537 -25.066 1.00 97.62 192 ASN A N 1
ATOM 1508 C CA . ASN A 1 192 ? 6.762 -9.412 -25.957 1.00 97.62 192 ASN A CA 1
ATOM 1509 C C . ASN A 1 192 ? 8.013 -9.973 -25.274 1.00 97.62 192 ASN A C 1
ATOM 1511 O O . ASN A 1 192 ? 8.394 -11.112 -25.520 1.00 97.62 192 ASN A O 1
ATOM 1515 N N . ALA A 1 193 ? 8.639 -9.182 -24.402 1.00 96.31 193 ALA A N 1
ATOM 1516 C CA . ALA A 1 193 ? 9.768 -9.629 -23.605 1.00 96.31 193 ALA A CA 1
ATOM 1517 C C . ALA A 1 193 ? 9.360 -10.494 -22.403 1.00 96.31 193 ALA A C 1
ATOM 1519 O O . ALA A 1 193 ? 10.232 -11.020 -21.726 1.00 96.31 193 ALA A O 1
ATOM 1520 N N . GLY A 1 194 ? 8.071 -10.644 -22.088 1.00 95.62 194 GLY A N 1
ATOM 1521 C CA . GLY A 1 194 ? 7.630 -11.347 -20.883 1.00 95.62 194 GLY A CA 1
ATOM 1522 C C . GLY A 1 194 ? 8.058 -10.661 -19.581 1.00 95.62 194 GLY A C 1
ATOM 1523 O O . GLY A 1 194 ? 8.158 -11.332 -18.552 1.00 95.62 194 GLY A O 1
ATOM 1524 N N . LEU A 1 195 ? 8.327 -9.349 -19.617 1.00 96.00 195 LEU A N 1
ATOM 1525 C CA . LEU A 1 195 ? 8.644 -8.573 -18.420 1.00 96.00 195 LEU A CA 1
ATOM 1526 C C . LEU A 1 195 ? 7.428 -8.561 -17.488 1.00 96.00 195 LEU A C 1
ATOM 1528 O O . LEU A 1 195 ? 6.300 -8.319 -17.921 1.00 96.00 195 LEU A O 1
ATOM 1532 N N . GLY A 1 196 ? 7.662 -8.805 -16.205 1.00 95.31 196 GLY A N 1
ATOM 1533 C CA . GLY A 1 196 ? 6.602 -8.818 -15.209 1.00 95.31 196 GLY A CA 1
ATOM 1534 C C . GLY A 1 196 ? 7.135 -8.893 -13.789 1.00 95.31 196 GLY A C 1
ATOM 1535 O O . GLY A 1 196 ? 8.339 -8.982 -13.553 1.00 95.31 196 GLY A O 1
ATOM 1536 N N . LEU A 1 197 ? 6.211 -8.902 -12.841 1.00 96.00 197 LEU A N 1
ATOM 1537 C CA . LEU A 1 197 ? 6.516 -9.161 -11.443 1.00 96.00 197 LEU A CA 1
ATOM 1538 C C . LEU A 1 197 ? 6.263 -10.634 -11.121 1.00 96.00 197 LEU A C 1
ATOM 1540 O O . LEU A 1 197 ? 5.362 -11.262 -11.694 1.00 96.00 197 LEU A O 1
ATOM 1544 N N . ILE A 1 198 ? 7.097 -11.199 -10.250 1.00 95.56 198 ILE A N 1
ATOM 1545 C CA . ILE A 1 198 ? 6.897 -12.554 -9.722 1.00 95.56 198 ILE A CA 1
ATOM 1546 C C . ILE A 1 198 ? 5.682 -12.517 -8.792 1.00 95.56 198 ILE A C 1
ATOM 1548 O O . ILE A 1 198 ? 5.531 -11.571 -8.025 1.00 95.56 198 ILE A O 1
ATOM 1552 N N . ASP A 1 199 ? 4.814 -13.527 -8.853 1.00 94.94 199 ASP A N 1
ATOM 1553 C CA . ASP A 1 199 ? 3.749 -13.689 -7.860 1.00 94.94 199 ASP A CA 1
ATOM 1554 C C . ASP A 1 199 ? 4.370 -14.214 -6.548 1.00 94.94 199 ASP A C 1
ATOM 1556 O O . ASP A 1 199 ? 4.775 -15.381 -6.500 1.00 94.94 199 ASP A O 1
ATOM 1560 N N . PRO A 1 200 ? 4.455 -13.398 -5.477 1.00 93.31 200 PRO A N 1
ATOM 1561 C CA . PRO A 1 200 ? 5.062 -13.822 -4.216 1.00 93.31 200 PRO A CA 1
ATOM 1562 C C . PRO A 1 200 ? 4.279 -14.948 -3.526 1.00 93.31 200 PRO A C 1
ATOM 1564 O O . PRO A 1 200 ? 4.809 -15.622 -2.642 1.00 93.31 200 PRO A O 1
ATOM 1567 N N . ARG A 1 201 ? 3.008 -15.146 -3.889 1.00 92.38 201 ARG A N 1
ATOM 1568 C CA . ARG A 1 201 ? 2.080 -16.057 -3.214 1.00 92.38 201 ARG A CA 1
ATOM 1569 C C . ARG A 1 201 ? 2.112 -17.471 -3.790 1.00 92.38 201 ARG A C 1
ATOM 1571 O O . ARG A 1 201 ? 1.665 -18.400 -3.116 1.00 92.38 201 ARG A O 1
ATOM 1578 N N . GLY A 1 202 ? 2.637 -17.658 -5.001 1.00 88.44 202 GLY A N 1
ATOM 1579 C CA . GLY A 1 202 ? 2.709 -18.963 -5.661 1.00 88.44 202 GLY A CA 1
ATOM 1580 C C . GLY A 1 202 ? 1.341 -19.655 -5.739 1.00 88.44 202 GLY A C 1
ATOM 1581 O O . GLY A 1 202 ? 0.405 -19.136 -6.338 1.00 88.44 202 GLY A O 1
ATOM 1582 N N . ALA A 1 203 ? 1.214 -20.832 -5.118 1.00 85.56 203 ALA A N 1
ATOM 1583 C CA . ALA A 1 203 ? -0.011 -21.641 -5.134 1.00 85.56 203 ALA A CA 1
ATOM 1584 C C . ALA A 1 203 ? -1.033 -21.301 -4.022 1.00 85.56 203 ALA A C 1
ATOM 1586 O O . ALA A 1 203 ? -1.988 -22.054 -3.827 1.00 85.56 203 ALA A O 1
ATOM 1587 N N . LYS A 1 204 ? -0.844 -20.212 -3.260 1.00 89.25 204 LYS A N 1
ATOM 1588 C CA . LYS A 1 204 ? -1.799 -19.791 -2.216 1.00 89.25 204 LYS A CA 1
ATOM 1589 C C . LYS A 1 204 ? -3.147 -19.350 -2.810 1.00 89.25 204 LYS A C 1
ATOM 1591 O O . LYS A 1 204 ? -3.280 -19.093 -4.007 1.00 89.25 204 LYS A O 1
ATOM 1596 N N . ALA A 1 205 ? -4.152 -19.238 -1.939 1.00 86.56 205 ALA A N 1
ATOM 1597 C CA . ALA A 1 205 ? -5.492 -18.781 -2.300 1.00 86.56 205 ALA A CA 1
ATOM 1598 C C . ALA A 1 205 ? -5.477 -17.400 -2.985 1.00 86.56 205 ALA A C 1
ATOM 1600 O O . ALA A 1 205 ? -4.626 -16.551 -2.703 1.00 86.56 205 ALA A O 1
ATOM 1601 N N . LYS A 1 206 ? -6.439 -17.179 -3.885 1.00 93.25 206 LYS A N 1
ATOM 1602 C CA . LYS A 1 206 ? -6.599 -15.913 -4.609 1.00 93.25 206 LYS A CA 1
ATOM 1603 C C . LYS A 1 206 ? -7.140 -14.809 -3.698 1.00 93.25 206 LYS A C 1
ATOM 1605 O O . LYS A 1 206 ? -7.936 -15.073 -2.803 1.00 93.25 206 LYS A O 1
ATOM 1610 N N . LEU A 1 207 ? -6.725 -13.571 -3.957 1.00 96.00 207 LEU A N 1
ATOM 1611 C CA . LEU A 1 207 ? -7.092 -12.376 -3.187 1.00 96.00 207 LEU A CA 1
ATOM 1612 C C . LEU A 1 207 ? -8.405 -11.727 -3.665 1.00 96.00 207 LEU A C 1
ATOM 1614 O O . LEU A 1 207 ? -8.506 -10.507 -3.752 1.00 96.00 207 LEU A O 1
ATOM 1618 N N . SER A 1 208 ? -9.425 -12.531 -3.976 1.00 93.00 208 SER A N 1
ATOM 1619 C CA . SER A 1 208 ? -10.659 -12.045 -4.616 1.00 93.00 208 SER A CA 1
ATOM 1620 C C . SER A 1 208 ? -11.473 -11.072 -3.756 1.00 93.00 208 SER A C 1
ATOM 1622 O O . SER A 1 208 ? -12.216 -10.259 -4.301 1.00 93.00 208 SER A O 1
ATOM 1624 N N . ASP A 1 209 ? -11.331 -11.154 -2.430 1.00 91.94 209 ASP A N 1
ATOM 1625 C CA . ASP A 1 209 ? -12.013 -10.299 -1.446 1.00 91.94 209 ASP A CA 1
ATOM 1626 C C . ASP A 1 209 ? -11.148 -9.127 -0.945 1.00 91.94 209 ASP A C 1
ATOM 1628 O O . ASP A 1 209 ? -11.537 -8.446 0.010 1.00 91.94 209 ASP A O 1
ATOM 1632 N N . LEU A 1 210 ? -9.969 -8.916 -1.540 1.00 97.38 210 LEU A N 1
ATOM 1633 C CA . LEU A 1 210 ? -9.090 -7.794 -1.226 1.00 97.38 210 LEU A CA 1
ATOM 1634 C C . LEU A 1 210 ? -9.304 -6.663 -2.232 1.00 97.38 210 LEU A C 1
ATOM 1636 O O . LEU A 1 210 ? -9.210 -6.873 -3.439 1.00 97.38 210 LEU A O 1
ATOM 1640 N N . GLU A 1 211 ? -9.539 -5.465 -1.714 1.00 97.38 211 GLU A N 1
ATOM 1641 C CA . GLU A 1 211 ? -9.442 -4.209 -2.450 1.00 97.38 211 GLU A CA 1
ATOM 1642 C C . GLU A 1 211 ? -8.054 -3.608 -2.238 1.00 97.38 211 GLU A C 1
ATOM 1644 O O . GLU A 1 211 ? -7.508 -3.659 -1.134 1.00 97.38 211 GLU A O 1
ATOM 1649 N N . VAL A 1 212 ? -7.467 -3.054 -3.292 1.00 97.81 212 VAL A N 1
ATOM 1650 C CA . VAL A 1 212 ? -6.121 -2.490 -3.269 1.00 97.81 212 VAL A CA 1
ATOM 1651 C C . VAL A 1 212 ? -6.146 -1.081 -3.838 1.00 97.81 212 VAL A C 1
ATOM 1653 O O . VAL A 1 212 ? -6.613 -0.857 -4.951 1.00 97.81 212 VAL A O 1
ATOM 1656 N N . ILE A 1 213 ? -5.585 -0.141 -3.085 1.00 96.50 213 ILE A N 1
ATOM 1657 C CA . ILE A 1 213 ? -5.429 1.253 -3.487 1.00 96.50 213 ILE A CA 1
ATOM 1658 C C . ILE A 1 213 ? -3.941 1.585 -3.423 1.00 96.50 213 ILE A C 1
ATOM 1660 O O . ILE A 1 213 ? -3.354 1.586 -2.343 1.00 96.50 213 ILE A O 1
ATOM 1664 N N . VAL A 1 214 ? -3.324 1.866 -4.565 1.00 95.56 214 VAL A N 1
ATOM 1665 C CA . VAL A 1 214 ? -1.924 2.293 -4.657 1.00 95.56 214 VAL A CA 1
ATOM 1666 C C . VAL A 1 214 ? -1.893 3.793 -4.908 1.00 95.56 214 VAL A C 1
ATOM 1668 O O . VAL A 1 214 ? -2.494 4.273 -5.865 1.00 95.56 214 VAL A O 1
ATOM 1671 N N . LEU A 1 215 ? -1.203 4.535 -4.048 1.00 93.31 215 LEU A N 1
ATOM 1672 C CA . LEU A 1 215 ? -1.174 5.994 -4.048 1.00 93.31 215 LEU A CA 1
ATOM 1673 C C . LEU A 1 215 ? 0.257 6.523 -4.145 1.00 93.31 215 LEU A C 1
ATOM 1675 O O . LEU A 1 215 ? 1.167 6.004 -3.496 1.00 93.31 215 LEU A O 1
ATOM 1679 N N . GLY A 1 216 ? 0.415 7.632 -4.870 1.00 86.62 216 GLY A N 1
ATOM 1680 C CA . GLY A 1 216 ? 1.661 8.402 -4.922 1.00 86.62 216 GLY A CA 1
ATOM 1681 C C . GLY A 1 216 ? 2.685 7.878 -5.926 1.00 86.62 216 GLY A C 1
ATOM 1682 O O . GLY A 1 216 ? 3.869 8.189 -5.782 1.00 86.62 21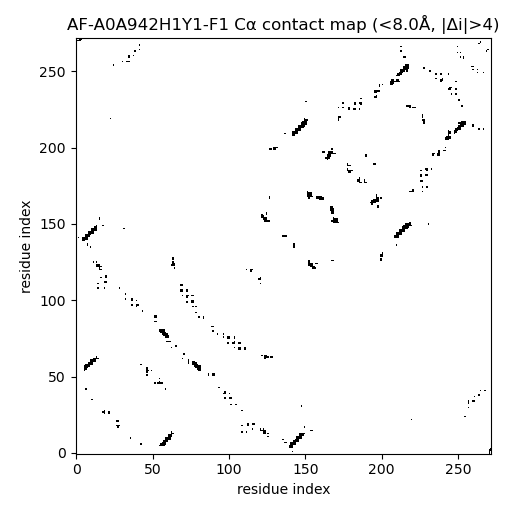6 GLY A O 1
ATOM 1683 N N . MET A 1 217 ? 2.236 7.102 -6.923 1.00 86.19 217 MET A N 1
ATOM 1684 C CA . MET A 1 217 ? 3.093 6.478 -7.932 1.00 86.19 217 MET A CA 1
ATOM 1685 C C . MET A 1 217 ? 3.814 7.535 -8.780 1.00 86.19 217 MET A C 1
ATOM 1687 O O . MET A 1 217 ? 3.286 8.043 -9.773 1.00 86.19 217 MET A O 1
ATOM 1691 N N . GLN A 1 218 ? 5.051 7.837 -8.396 1.00 80.94 218 GLN A N 1
ATOM 1692 C CA . GLN A 1 218 ? 5.888 8.860 -8.997 1.00 80.94 218 GLN A CA 1
ATOM 1693 C C . GLN A 1 218 ? 7.282 8.293 -9.309 1.00 80.94 218 GLN A C 1
ATOM 1695 O O . GLN A 1 218 ? 8.190 8.427 -8.495 1.00 80.94 218 GLN A O 1
ATOM 1700 N N . PRO A 1 219 ? 7.492 7.698 -10.495 1.00 73.56 219 PRO A N 1
ATOM 1701 C CA . PRO A 1 219 ? 8.762 7.065 -10.825 1.00 73.56 219 PRO A CA 1
ATOM 1702 C C . PRO A 1 219 ? 9.937 8.046 -10.768 1.00 73.56 219 PRO A C 1
ATOM 1704 O O . PRO A 1 219 ? 9.839 9.179 -11.249 1.00 73.56 219 PRO A O 1
ATOM 1707 N N . THR A 1 220 ? 11.085 7.554 -10.296 1.00 70.00 220 THR A N 1
ATOM 1708 C CA . THR A 1 220 ? 12.344 8.303 -10.108 1.00 70.00 220 THR A CA 1
ATOM 1709 C C . THR A 1 220 ? 12.847 9.012 -11.375 1.00 70.00 220 THR A C 1
ATOM 1711 O O . THR A 1 220 ? 13.614 9.977 -11.316 1.00 70.00 220 THR A O 1
ATOM 1714 N N . HIS A 1 221 ? 12.414 8.556 -12.553 1.00 66.50 221 HIS A N 1
ATOM 1715 C CA . HIS A 1 221 ? 12.792 9.112 -13.851 1.00 66.50 221 HIS A CA 1
ATOM 1716 C C . HIS A 1 221 ? 11.576 9.647 -14.630 1.00 66.50 221 HIS A C 1
ATOM 1718 O O . HIS A 1 221 ? 11.182 9.052 -15.638 1.00 66.50 221 HIS A O 1
ATOM 1724 N N . PRO A 1 222 ? 11.006 10.800 -14.227 1.00 62.75 222 PRO A N 1
ATOM 1725 C CA . PRO A 1 222 ? 9.786 11.350 -14.826 1.00 62.75 222 PRO A CA 1
ATOM 1726 C C . PRO A 1 222 ? 9.973 11.851 -16.267 1.00 62.75 222 PRO A C 1
ATOM 1728 O O . PRO A 1 222 ? 8.992 12.097 -16.963 1.00 62.75 222 PRO A O 1
ATOM 1731 N N . ASN A 1 223 ? 11.218 11.980 -16.744 1.00 68.19 223 ASN A N 1
ATOM 1732 C CA . ASN A 1 223 ? 11.539 12.525 -18.070 1.00 68.19 223 ASN A CA 1
ATOM 1733 C C . ASN A 1 223 ? 11.035 11.661 -19.234 1.00 68.19 223 ASN A C 1
ATOM 1735 O O . ASN A 1 223 ? 11.096 12.091 -20.385 1.00 68.19 223 ASN A O 1
ATOM 1739 N N . ASN A 1 224 ? 10.562 10.445 -18.960 1.00 79.44 224 ASN A N 1
ATOM 1740 C CA . ASN A 1 224 ? 9.896 9.631 -19.956 1.00 79.44 224 ASN A CA 1
ATOM 1741 C C . ASN A 1 224 ? 8.390 9.542 -19.654 1.00 79.44 224 ASN A C 1
ATOM 1743 O O . ASN A 1 224 ? 8.013 8.951 -18.637 1.00 79.44 224 ASN A O 1
ATOM 1747 N N . PRO A 1 225 ? 7.525 10.067 -20.541 1.00 84.56 225 PRO A N 1
ATOM 1748 C CA . PRO A 1 225 ? 6.091 10.161 -20.278 1.00 84.56 225 PRO A CA 1
ATOM 1749 C C . PRO A 1 225 ? 5.390 8.799 -20.165 1.00 84.56 225 PRO A C 1
ATOM 1751 O O . PRO A 1 225 ? 4.296 8.740 -19.613 1.00 84.56 225 PRO A O 1
ATOM 1754 N N . TYR A 1 226 ? 6.005 7.710 -20.643 1.00 91.12 226 TYR A N 1
ATOM 1755 C CA . TYR A 1 226 ? 5.383 6.383 -20.697 1.00 91.12 226 TYR A CA 1
ATOM 1756 C C . TYR A 1 226 ? 5.685 5.512 -19.475 1.00 91.12 226 TYR A C 1
ATOM 1758 O O . TYR A 1 226 ? 5.018 4.501 -19.277 1.00 91.12 226 TYR A O 1
ATOM 1766 N N . ILE A 1 227 ? 6.664 5.879 -18.638 1.00 90.25 227 ILE A N 1
ATOM 1767 C CA . ILE A 1 227 ? 7.094 5.038 -17.505 1.00 90.25 227 ILE A CA 1
ATOM 1768 C C . ILE A 1 227 ? 5.958 4.806 -16.512 1.00 90.25 227 ILE A C 1
ATOM 1770 O O . ILE A 1 227 ? 5.818 3.696 -16.007 1.00 90.25 227 ILE A O 1
ATOM 1774 N N . TYR A 1 228 ? 5.123 5.817 -16.267 1.00 90.25 228 TYR A N 1
ATOM 1775 C CA . TYR A 1 228 ? 3.960 5.649 -15.402 1.00 90.25 228 TYR A CA 1
ATOM 1776 C C . TYR A 1 228 ? 2.997 4.588 -15.950 1.00 90.25 228 TYR A C 1
ATOM 1778 O O . TYR A 1 228 ? 2.720 3.625 -15.248 1.00 90.25 228 TYR A O 1
ATOM 1786 N N . SER A 1 229 ? 2.566 4.698 -17.210 1.00 92.44 229 SER A N 1
ATOM 1787 C CA . SER A 1 229 ? 1.644 3.730 -17.825 1.00 92.44 229 SER A CA 1
ATOM 1788 C C . SER A 1 229 ? 2.258 2.321 -17.895 1.00 92.44 229 SER A C 1
ATOM 1790 O O . SER A 1 229 ? 1.571 1.307 -17.799 1.00 92.44 229 SER A O 1
ATOM 1792 N N . MET A 1 230 ? 3.587 2.231 -18.022 1.00 94.62 230 MET A N 1
ATOM 1793 C CA . MET A 1 230 ? 4.314 0.962 -17.940 1.00 94.62 230 MET A CA 1
ATOM 1794 C C . MET A 1 230 ? 4.277 0.359 -16.526 1.00 94.62 230 MET A C 1
ATOM 1796 O O . MET A 1 230 ? 4.069 -0.847 -16.392 1.00 94.62 230 MET A O 1
ATOM 1800 N N . LEU A 1 231 ? 4.455 1.171 -15.479 1.00 93.88 231 LEU A N 1
ATOM 1801 C CA . LEU A 1 231 ? 4.292 0.733 -14.091 1.00 93.88 231 LEU A CA 1
ATOM 1802 C C . LEU A 1 231 ? 2.845 0.332 -13.810 1.00 93.88 231 LEU A C 1
ATOM 1804 O O . LEU A 1 231 ? 2.619 -0.742 -13.267 1.00 93.88 231 LEU A O 1
ATOM 1808 N N . GLU A 1 232 ? 1.877 1.138 -14.234 1.00 93.94 232 GLU A N 1
ATOM 1809 C CA . GLU A 1 232 ? 0.448 0.858 -14.094 1.00 93.94 232 GLU A CA 1
ATOM 1810 C C . GLU A 1 232 ? 0.087 -0.512 -14.687 1.00 93.94 232 GLU A C 1
ATOM 1812 O O . GLU A 1 232 ? -0.554 -1.338 -14.031 1.00 93.94 232 GLU A O 1
ATOM 1817 N N . TYR A 1 233 ? 0.595 -0.810 -15.887 1.00 95.69 233 TYR A N 1
ATOM 1818 C CA . TYR A 1 233 ? 0.452 -2.124 -16.506 1.00 95.69 233 TYR A CA 1
ATOM 1819 C C . TYR A 1 233 ? 1.055 -3.252 -15.650 1.00 95.69 233 TYR A C 1
ATOM 1821 O O . TYR A 1 233 ? 0.414 -4.287 -15.458 1.00 95.69 233 TYR A O 1
ATOM 1829 N N . LEU A 1 234 ? 2.278 -3.076 -15.135 1.00 96.31 234 LEU A N 1
ATOM 1830 C CA . LEU A 1 234 ? 2.967 -4.099 -14.337 1.00 96.31 234 LEU A CA 1
ATOM 1831 C C . LEU A 1 234 ? 2.273 -4.357 -12.997 1.00 96.31 234 LEU A C 1
ATOM 1833 O O . LEU A 1 234 ? 2.101 -5.514 -12.618 1.00 96.31 234 LEU A O 1
ATOM 1837 N N . TRP A 1 235 ? 1.845 -3.300 -12.310 1.00 96.44 235 TRP A N 1
ATOM 1838 C CA . TRP A 1 235 ? 1.083 -3.381 -11.066 1.00 96.44 235 TRP A CA 1
ATOM 1839 C C . TRP A 1 235 ? -0.274 -4.059 -11.282 1.00 96.44 235 TRP A C 1
ATOM 1841 O O . TRP A 1 235 ? -0.654 -4.937 -10.507 1.00 96.44 235 TRP A O 1
ATOM 1851 N N . THR A 1 236 ? -0.956 -3.733 -12.383 1.00 96.81 236 THR A N 1
ATOM 1852 C CA . THR A 1 236 ? -2.218 -4.378 -12.768 1.00 96.81 236 THR A CA 1
ATOM 1853 C C . THR A 1 236 ? -2.029 -5.870 -13.068 1.00 96.81 236 THR A C 1
ATOM 1855 O O . THR A 1 236 ? -2.766 -6.694 -12.528 1.00 96.81 236 THR A O 1
ATOM 1858 N N . ASP A 1 237 ? -1.025 -6.260 -13.872 1.00 96.56 237 ASP A N 1
ATOM 1859 C CA . ASP A 1 237 ? -0.699 -7.683 -14.121 1.00 96.56 237 ASP A CA 1
ATOM 1860 C C . ASP A 1 237 ? -0.382 -8.415 -12.811 1.00 96.56 237 ASP A C 1
ATOM 1862 O O . ASP A 1 237 ? -0.856 -9.530 -12.591 1.00 96.56 237 ASP A O 1
ATOM 1866 N N . TRP A 1 238 ? 0.387 -7.786 -11.921 1.00 97.00 238 TRP A N 1
ATOM 1867 C CA . TRP A 1 238 ? 0.816 -8.389 -10.663 1.00 97.00 238 TRP A CA 1
ATOM 1868 C C . TRP A 1 238 ? -0.348 -8.674 -9.713 1.00 97.00 238 TRP A C 1
ATOM 1870 O O . TRP A 1 238 ? -0.500 -9.807 -9.247 1.00 97.00 238 TRP A O 1
ATOM 1880 N N . PHE A 1 239 ? -1.220 -7.691 -9.481 1.00 97.69 239 PHE A N 1
ATOM 1881 C CA . PHE A 1 239 ? -2.396 -7.873 -8.630 1.00 97.69 239 PHE A CA 1
ATOM 1882 C C . PHE A 1 239 ? -3.425 -8.832 -9.232 1.00 97.69 239 PHE A C 1
ATOM 1884 O O . PHE A 1 239 ? -3.922 -9.711 -8.519 1.00 97.69 239 PHE A O 1
ATOM 1891 N N . ASN A 1 240 ? -3.672 -8.757 -10.543 1.00 96.38 240 ASN A N 1
ATOM 1892 C CA . ASN A 1 240 ? -4.570 -9.693 -11.222 1.00 96.38 240 ASN A CA 1
ATOM 1893 C C . ASN A 1 240 ? -4.061 -11.143 -11.116 1.00 96.38 240 ASN A C 1
ATOM 1895 O O . ASN A 1 240 ? -4.845 -12.066 -10.892 1.00 96.38 240 ASN A O 1
ATOM 1899 N N . ARG A 1 241 ? -2.742 -11.372 -11.205 1.00 94.62 241 ARG A N 1
ATOM 1900 C CA . ARG A 1 241 ? -2.140 -12.708 -11.015 1.00 94.62 241 ARG A CA 1
ATOM 1901 C C . ARG A 1 241 ? -2.340 -13.248 -9.603 1.00 94.62 241 ARG A C 1
ATOM 1903 O O . ARG A 1 241 ? -2.698 -14.422 -9.454 1.00 94.62 241 ARG A O 1
ATOM 1910 N N . MET A 1 242 ? -2.219 -12.386 -8.595 1.00 96.62 242 MET A N 1
ATOM 1911 C CA . MET A 1 242 ? -2.540 -12.716 -7.201 1.00 96.62 242 MET A CA 1
ATOM 1912 C C . MET A 1 242 ? -4.051 -12.925 -6.964 1.00 96.62 242 MET A C 1
ATOM 1914 O O . MET A 1 242 ? -4.454 -13.451 -5.923 1.00 96.62 242 MET A O 1
ATOM 1918 N N . GLY A 1 243 ? -4.895 -12.591 -7.945 1.00 95.75 243 GLY A N 1
ATOM 1919 C CA . GLY A 1 243 ? -6.341 -12.800 -7.924 1.00 95.75 243 GLY A CA 1
ATOM 1920 C C . GLY A 1 243 ? -7.142 -11.657 -7.315 1.00 95.75 243 GLY A C 1
ATOM 1921 O O . GLY A 1 243 ? -8.288 -11.884 -6.936 1.00 95.75 243 GLY A O 1
ATOM 1922 N N . VAL A 1 244 ? -6.553 -10.464 -7.205 1.00 97.12 244 VAL A N 1
ATOM 1923 C CA . VAL A 1 244 ? -7.310 -9.232 -6.947 1.00 97.12 244 VAL A CA 1
ATOM 1924 C C . VAL A 1 244 ? -8.163 -8.938 -8.180 1.00 97.12 244 VAL A C 1
ATOM 1926 O O . VAL A 1 244 ? -7.696 -9.090 -9.310 1.00 97.12 244 VAL A O 1
ATOM 1929 N N . GLN A 1 245 ? -9.423 -8.562 -7.974 1.00 94.75 245 GLN A N 1
ATOM 1930 C CA . GLN A 1 245 ? -10.321 -8.230 -9.079 1.00 94.75 245 GLN A CA 1
ATOM 1931 C C . GLN A 1 245 ? -9.950 -6.861 -9.659 1.00 94.75 245 GLN A C 1
ATOM 1933 O O . GLN A 1 245 ? -9.536 -5.963 -8.930 1.00 94.75 245 GLN A O 1
ATOM 1938 N N . THR A 1 246 ? -10.086 -6.680 -10.971 1.00 92.19 246 THR A N 1
ATOM 1939 C CA . THR A 1 246 ? -9.671 -5.429 -11.626 1.00 92.19 246 THR A CA 1
ATOM 1940 C C . THR A 1 246 ? -10.479 -4.219 -11.146 1.00 92.19 246 THR A C 1
ATOM 1942 O O . THR A 1 246 ? -9.924 -3.138 -11.005 1.00 92.19 246 THR A O 1
ATOM 1945 N N . ASP A 1 247 ? -11.762 -4.395 -10.827 1.00 92.06 247 ASP A N 1
ATOM 1946 C CA . ASP A 1 247 ? -12.628 -3.364 -10.237 1.00 92.06 247 ASP A CA 1
ATOM 1947 C C . ASP A 1 247 ? -12.369 -3.123 -8.737 1.00 92.06 247 ASP A C 1
ATOM 1949 O O . ASP A 1 247 ? -12.922 -2.195 -8.151 1.00 92.06 247 ASP A O 1
ATOM 1953 N N . HIS A 1 248 ? -11.514 -3.939 -8.117 1.00 93.88 248 HIS A N 1
ATOM 1954 C CA . HIS A 1 248 ? -11.019 -3.788 -6.750 1.00 93.88 248 HIS A CA 1
ATOM 1955 C C . HIS A 1 248 ? -9.610 -3.174 -6.698 1.00 93.88 248 HIS A C 1
ATOM 1957 O O . HIS A 1 248 ? -9.036 -3.075 -5.614 1.00 93.88 248 HIS A O 1
ATOM 1963 N N . LEU A 1 24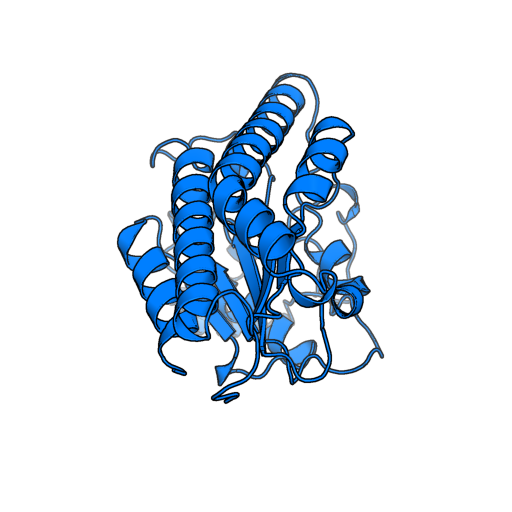9 ? -9.037 -2.781 -7.839 1.00 95.62 249 LEU A N 1
ATOM 1964 C CA . LEU A 1 249 ? -7.718 -2.163 -7.925 1.00 95.62 249 LEU A CA 1
ATOM 1965 C C . LEU A 1 249 ? -7.839 -0.691 -8.330 1.00 95.62 249 LEU A C 1
ATOM 1967 O O . LEU A 1 249 ? -8.420 -0.358 -9.358 1.00 95.62 249 LEU A O 1
ATOM 1971 N N . THR A 1 250 ? -7.243 0.195 -7.540 1.00 94.12 250 THR A N 1
ATOM 1972 C CA . THR A 1 250 ? -7.107 1.624 -7.843 1.00 94.12 250 THR A CA 1
ATOM 1973 C C . THR A 1 250 ? -5.628 1.990 -7.839 1.00 94.12 250 THR A C 1
ATOM 1975 O O . THR A 1 250 ? -4.929 1.705 -6.868 1.00 94.12 250 THR A O 1
ATOM 1978 N N . LEU A 1 251 ? -5.143 2.603 -8.920 1.00 92.88 251 LEU A N 1
ATOM 1979 C CA . LEU A 1 251 ? -3.756 3.045 -9.072 1.00 92.88 251 LEU A CA 1
ATOM 1980 C C . LEU A 1 251 ? -3.743 4.553 -9.323 1.00 92.88 251 LEU A C 1
ATOM 1982 O O . LEU A 1 251 ? -4.244 5.014 -10.341 1.00 92.88 251 LEU A O 1
ATOM 1986 N N . GLU A 1 252 ? -3.147 5.321 -8.414 1.00 89.25 252 GLU A N 1
ATOM 1987 C CA . GLU A 1 252 ? -3.127 6.780 -8.490 1.00 89.25 252 GLU A CA 1
ATOM 1988 C C . GLU A 1 252 ? -1.709 7.324 -8.626 1.00 89.25 252 GLU A C 1
ATOM 1990 O O . GLU A 1 252 ? -0.854 7.183 -7.743 1.00 89.25 252 GLU A O 1
ATOM 1995 N N . LYS A 1 253 ? -1.485 8.026 -9.738 1.00 80.50 253 LYS A N 1
ATOM 1996 C CA . LYS A 1 253 ? -0.228 8.716 -10.063 1.00 80.50 253 LYS A CA 1
ATOM 1997 C C . LYS A 1 253 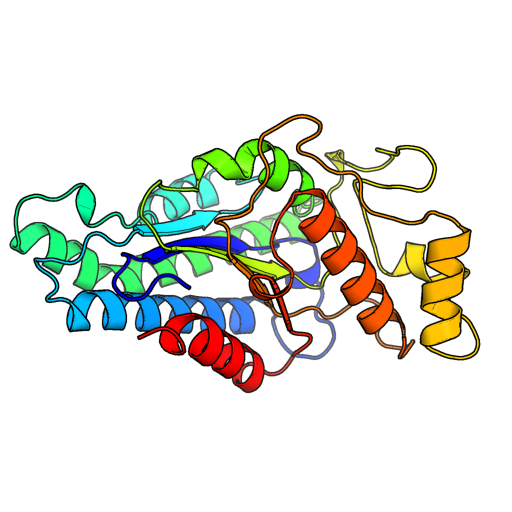? 0.124 9.836 -9.088 1.00 80.50 253 LYS A C 1
ATOM 1999 O O . LYS A 1 253 ? 1.279 10.242 -9.004 1.00 80.50 253 LYS A O 1
ATOM 2004 N N . SER A 1 254 ? -0.893 10.446 -8.481 1.00 67.06 254 SER A N 1
ATOM 2005 C CA . SER A 1 254 ? -0.829 11.875 -8.192 1.00 67.06 254 SER A CA 1
ATOM 2006 C C . SER A 1 254 ? 0.245 12.257 -7.169 1.00 67.06 254 SER A C 1
ATOM 2008 O O . SER A 1 254 ? 0.276 11.769 -6.041 1.00 67.06 254 SER A O 1
ATOM 2010 N N . SER A 1 255 ? 1.091 13.211 -7.570 1.00 59.06 255 SER A N 1
ATOM 2011 C CA . SER A 1 255 ? 1.973 13.978 -6.686 1.00 59.06 255 SER A CA 1
ATOM 2012 C C . SER A 1 255 ? 1.223 15.090 -5.934 1.00 59.06 255 SER A C 1
ATOM 2014 O O . SER A 1 255 ? 1.807 15.726 -5.044 1.00 59.06 255 SER A O 1
ATOM 2016 N N . ASN A 1 256 ? -0.053 15.315 -6.287 1.00 70.50 256 ASN A N 1
ATOM 2017 C CA . ASN A 1 256 ? -0.991 16.240 -5.665 1.00 70.50 256 ASN A CA 1
ATOM 2018 C C . ASN A 1 256 ? -1.847 15.504 -4.622 1.00 70.50 256 ASN A C 1
ATOM 2020 O O . ASN A 1 256 ? -2.527 14.516 -4.896 1.00 70.50 256 ASN A O 1
ATOM 2024 N N . SER A 1 257 ? -1.837 16.033 -3.401 1.00 73.62 257 SER A N 1
ATOM 2025 C CA . SER A 1 257 ? -2.552 15.452 -2.268 1.00 73.62 257 SER A CA 1
ATOM 2026 C C . SER A 1 257 ? -4.073 15.496 -2.419 1.00 73.62 257 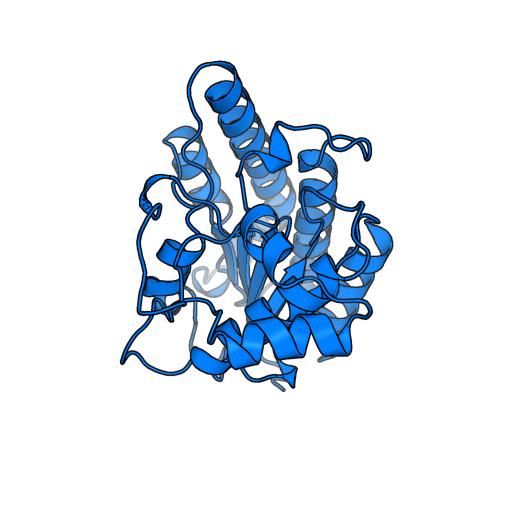SER A C 1
ATOM 2028 O O . SER A 1 257 ? -4.744 14.695 -1.779 1.00 73.62 257 SER A O 1
ATOM 2030 N N . MET A 1 258 ? -4.633 16.386 -3.247 1.00 83.44 258 MET A N 1
ATOM 2031 C CA . MET A 1 258 ? -6.083 16.462 -3.452 1.00 83.44 258 MET A CA 1
ATOM 2032 C C . MET A 1 258 ? -6.614 15.270 -4.251 1.00 83.44 258 MET A C 1
ATOM 2034 O O . MET A 1 258 ? -7.593 14.657 -3.842 1.00 83.44 258 MET A O 1
ATOM 2038 N N . ASP A 1 259 ? -5.956 14.897 -5.350 1.00 83.62 259 ASP A N 1
ATOM 2039 C CA . ASP A 1 259 ? -6.436 13.796 -6.195 1.00 83.62 259 ASP A CA 1
ATOM 2040 C C . ASP A 1 259 ? -6.346 12.462 -5.447 1.00 83.62 259 ASP A C 1
ATOM 2042 O O . ASP A 1 259 ? -7.290 11.679 -5.454 1.00 83.62 259 ASP A O 1
ATOM 2046 N N . ALA A 1 260 ? -5.254 12.247 -4.705 1.00 84.88 260 ALA A N 1
ATOM 2047 C CA . ALA A 1 260 ? -5.098 11.064 -3.865 1.00 84.88 260 ALA A CA 1
ATOM 2048 C C . ALA A 1 260 ? -6.130 11.012 -2.719 1.00 84.88 260 ALA A C 1
ATOM 2050 O O . ALA A 1 260 ? -6.604 9.931 -2.373 1.00 84.88 260 ALA A O 1
ATOM 2051 N N . LYS A 1 261 ? -6.531 12.162 -2.154 1.00 88.81 261 LYS A N 1
ATOM 2052 C CA . LYS A 1 261 ? -7.652 12.224 -1.198 1.00 88.81 261 LYS A CA 1
ATOM 2053 C C . LYS A 1 261 ? -8.981 11.890 -1.862 1.00 88.81 261 LYS A C 1
ATOM 2055 O O . LYS A 1 261 ? -9.710 11.075 -1.320 1.00 88.81 261 LYS A O 1
ATOM 2060 N N . ASN A 1 262 ? -9.253 12.435 -3.045 1.00 88.38 262 ASN A N 1
ATOM 2061 C CA . ASN A 1 262 ? -10.470 12.128 -3.795 1.00 88.38 262 ASN A CA 1
ATOM 2062 C C . ASN A 1 262 ? -10.548 10.639 -4.158 1.00 88.38 262 ASN A C 1
ATOM 2064 O O . ASN A 1 262 ? -11.617 10.044 -4.082 1.00 88.38 262 ASN A O 1
ATOM 2068 N N . ALA A 1 263 ? -9.425 10.017 -4.520 1.00 86.88 263 ALA A N 1
ATOM 2069 C CA . ALA A 1 263 ? -9.364 8.582 -4.771 1.00 86.88 263 ALA A CA 1
ATOM 2070 C C . ALA A 1 263 ? -9.675 7.767 -3.508 1.00 86.88 263 ALA A C 1
ATOM 2072 O O . ALA A 1 263 ? -10.435 6.804 -3.577 1.00 86.88 263 ALA A O 1
ATOM 2073 N N . LEU A 1 264 ? -9.154 8.179 -2.346 1.00 90.00 264 LEU A N 1
ATOM 2074 C CA . LEU A 1 264 ? -9.519 7.581 -1.059 1.00 90.00 264 LEU A CA 1
ATOM 2075 C C . LEU A 1 264 ? -10.997 7.794 -0.725 1.00 90.00 264 LEU A C 1
ATOM 2077 O O . LEU A 1 264 ? -11.653 6.845 -0.313 1.00 90.00 264 LEU A O 1
ATOM 2081 N N . ASP A 1 265 ? -11.535 8.996 -0.919 1.00 90.38 265 ASP A N 1
ATOM 2082 C CA . ASP A 1 265 ? -12.946 9.297 -0.667 1.00 90.38 265 ASP A CA 1
ATOM 2083 C C . ASP A 1 265 ? -13.839 8.433 -1.560 1.00 90.38 265 ASP A C 1
ATOM 2085 O O . ASP A 1 265 ? -14.725 7.742 -1.069 1.00 90.38 265 ASP A O 1
ATOM 2089 N N . ASN A 1 266 ? -13.547 8.362 -2.858 1.00 86.31 266 ASN A N 1
ATOM 2090 C CA . ASN A 1 266 ? -14.282 7.515 -3.791 1.00 86.31 266 ASN A CA 1
ATOM 2091 C C . ASN A 1 266 ? -14.164 6.036 -3.413 1.00 86.31 266 ASN A C 1
ATOM 2093 O O . ASN A 1 266 ? -15.169 5.340 -3.324 1.00 86.31 266 ASN A O 1
ATOM 2097 N N . ALA A 1 267 ? -12.960 5.541 -3.139 1.00 84.25 267 ALA A N 1
ATOM 2098 C CA . ALA A 1 267 ? -12.780 4.138 -2.806 1.00 84.25 267 ALA A CA 1
ATOM 2099 C C . ALA A 1 267 ? -13.452 3.785 -1.471 1.00 84.25 267 ALA A C 1
ATOM 2101 O O . ALA A 1 267 ? -14.131 2.769 -1.370 1.00 84.25 267 ALA A O 1
ATOM 2102 N N . ILE A 1 268 ? -13.326 4.613 -0.435 1.00 83.69 268 ILE A N 1
ATOM 2103 C CA . ILE A 1 268 ? -13.850 4.300 0.898 1.00 83.69 268 ILE A CA 1
ATOM 2104 C C . ILE A 1 268 ? -15.350 4.612 1.007 1.00 83.69 268 ILE A C 1
ATOM 2106 O O . ILE A 1 268 ? -16.087 3.796 1.567 1.00 83.69 268 ILE A O 1
ATOM 2110 N N . GLU A 1 269 ? -15.823 5.729 0.449 1.00 75.94 269 GLU A N 1
ATOM 2111 C CA . GLU A 1 269 ? -17.203 6.209 0.599 1.00 75.94 269 GLU A CA 1
ATOM 2112 C C . GLU A 1 269 ? -18.172 5.747 -0.498 1.00 75.94 269 GLU A C 1
ATOM 2114 O O . GLU A 1 269 ? -19.353 5.602 -0.184 1.00 75.94 269 GLU A O 1
ATOM 2119 N N . ALA A 1 270 ? -17.737 5.424 -1.730 1.00 56.50 270 ALA A N 1
ATOM 2120 C CA . ALA A 1 270 ? -18.650 5.067 -2.839 1.00 56.50 270 ALA A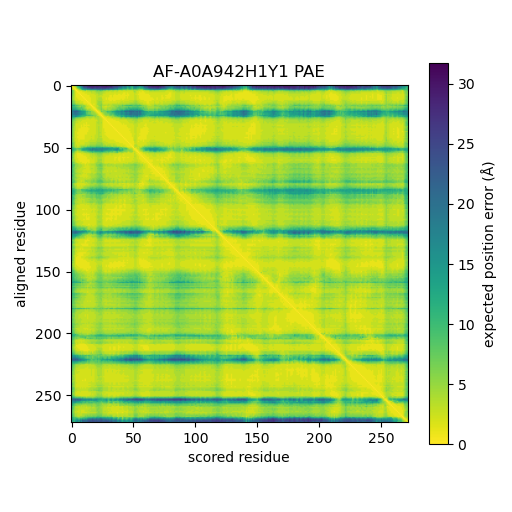 CA 1
ATOM 2121 C C . ALA A 1 270 ? -19.438 3.751 -2.646 1.00 56.50 270 ALA A C 1
ATOM 2123 O O . ALA A 1 270 ? -20.154 3.304 -3.544 1.00 56.50 270 ALA A O 1
ATOM 2124 N N . VAL A 1 271 ? -19.334 3.117 -1.475 1.00 48.03 271 VAL A N 1
ATOM 2125 C CA . VAL A 1 271 ? -20.044 1.879 -1.123 1.00 48.03 271 VAL A CA 1
ATOM 2126 C C . VAL A 1 271 ? -20.856 2.020 0.180 1.00 48.03 271 VAL A C 1
ATOM 2128 O O . VAL A 1 271 ? -21.363 1.017 0.690 1.00 48.03 271 VAL A O 1
ATOM 2131 N N . ARG A 1 272 ? -21.004 3.241 0.722 1.00 47.34 272 ARG A N 1
ATOM 2132 C CA . ARG A 1 272 ? -22.055 3.543 1.713 1.00 47.34 272 ARG A CA 1
ATOM 2133 C C . ARG A 1 272 ? -23.429 3.525 1.036 1.00 47.34 272 ARG A C 1
ATOM 2135 O O . ARG A 1 272 ? -24.348 2.918 1.630 1.00 47.34 272 ARG A O 1
#